Protein AF-A0A7R9ZT87-F1 (afdb_monomer)

Mean predicted aligned error: 11.09 Å

Foldseek 3Di:
DDPPPPPPPVVNVLVVVLLVQLLVQLCVQLVVLVVVPVVDDDDCPQVSNLVSQLQSQLRSQLVSLVSVQVVVCVVLVDHDDPLLSVLSSVLSSNLRSQLRSQLSVQLVVLVVVVVVVVVVVVVPDDDPDPPVVVVVSNLVSQLQSQLVSLLRSVQSSVLSCQLSVNVVSVVVVVVVSVVVVVCVVPDDDDDDDDDDDPCNVVSVVVSPDDTDDVVVSNVSRNVRSVSRSCSVVVVVD

Sequence (237 aa):
MFVSRCYVCPDLIKNTILGTVVFEVYEQSYGIMQQRWNQEDTSAQHAFETSHHCIAGAIAGTSHAFLGLAFETMENRALPTFRYTMQSAIHHSLAHTVLFGSYAGVKYLLESMIAKQHQQRSATTSLAGGDEFLMEYQIGITATAGGVSGVVQNTVSHYTGMWLQVETTEKTMYQQMLANRTAVTAASIDSPAASGSRSIMRSMINSFRPLPPAGQTLLAFPGMAVAFLAFEYARDI

Secondary structure (DSSP, 8-state):
---------HHHHHHHHHHHHHHHHHHHHHHHHHHHHTTS-GGGHHHHHHHHHHHHHHHHHHHHHHHHHHHHHHHH--PPPHHHHHHHHHHHHHHHHHHHHHHHHHHHHHHHHHHHHHHHHHTT-----HHHHHHHHHHHHHHHHHHHHHHHHHHHHHHHHHHHTHHHHHHHHHHHHHHHHHHTTS----PPPP--SS-HHHHHHH-----S-HHHHHHHHHHHHHHHHHHHHHTT-

Organism: NCBI:txid1486917

InterPro domains:
  IPR023395 Mitochondrial carrier protein domain superfamily [SSF103506] (10-158)

pLDDT: mean 76.79, std 16.07, range [37.16, 95.12]

Structure (mmCIF, N/CA/C/O backbone):
data_AF-A0A7R9ZT87-F1
#
_entry.id   AF-A0A7R9ZT87-F1
#
loop_
_atom_site.group_PDB
_atom_site.id
_atom_site.type_symbol
_atom_site.label_atom_id
_atom_site.label_alt_id
_atom_site.label_comp_id
_atom_site.label_asym_id
_atom_site.label_entity_id
_atom_site.label_seq_id
_atom_site.pdbx_PDB_ins_code
_atom_site.Cartn_x
_atom_site.Cartn_y
_atom_site.Cartn_z
_atom_site.occupancy
_atom_site.B_iso_or_equiv
_atom_site.auth_seq_id
_atom_site.auth_comp_id
_atom_site.auth_asym_id
_atom_site.auth_atom_id
_atom_site.pdbx_PDB_model_num
ATOM 1 N N . MET A 1 1 ? -29.210 -32.494 -5.773 1.00 40.94 1 MET A N 1
ATOM 2 C CA . MET A 1 1 ? -29.203 -31.082 -6.212 1.00 40.94 1 MET A CA 1
ATOM 3 C C . MET A 1 1 ? -28.702 -30.248 -5.037 1.00 40.94 1 MET A C 1
ATOM 5 O O . MET A 1 1 ? -29.482 -29.903 -4.163 1.00 40.94 1 MET A O 1
ATOM 9 N N . PHE A 1 2 ? -27.384 -30.058 -4.926 1.00 38.84 2 PHE A N 1
ATOM 10 C CA . PHE A 1 2 ? -26.787 -29.255 -3.855 1.00 38.84 2 PHE A CA 1
ATOM 11 C C . PHE A 1 2 ? -26.804 -27.794 -4.294 1.00 38.84 2 PHE A C 1
ATOM 13 O O . PHE A 1 2 ? -25.963 -27.365 -5.078 1.00 38.84 2 PHE A O 1
ATOM 20 N N . VAL A 1 3 ? -27.792 -27.036 -3.821 1.00 44.41 3 VAL A N 1
ATOM 21 C CA . VAL A 1 3 ? -27.763 -25.576 -3.916 1.00 44.41 3 VAL A CA 1
ATOM 22 C C . VAL A 1 3 ? -26.776 -25.105 -2.854 1.00 44.41 3 VAL A C 1
ATOM 24 O O . VAL A 1 3 ? -27.140 -24.892 -1.699 1.00 44.41 3 VAL A O 1
ATOM 27 N N . SER A 1 4 ? -25.499 -25.037 -3.229 1.00 48.59 4 SER A N 1
ATOM 28 C CA . SER A 1 4 ? -24.465 -24.434 -2.396 1.00 48.59 4 SER A CA 1
ATOM 29 C C . SER A 1 4 ? -24.794 -22.948 -2.293 1.00 48.59 4 SER A C 1
ATOM 31 O O . SER A 1 4 ? -24.634 -22.197 -3.254 1.00 48.59 4 SER A O 1
ATOM 33 N N . ARG A 1 5 ? -25.367 -22.527 -1.163 1.00 49.19 5 ARG A N 1
ATOM 34 C CA . ARG A 1 5 ? -25.580 -21.109 -0.878 1.00 49.19 5 ARG A CA 1
ATOM 35 C C . ARG A 1 5 ? -24.195 -20.477 -0.774 1.00 49.19 5 ARG A C 1
ATOM 37 O O . ARG A 1 5 ? -23.498 -20.700 0.211 1.00 49.19 5 ARG A O 1
ATOM 44 N N . CYS A 1 6 ? -23.789 -19.726 -1.797 1.00 50.81 6 CYS A N 1
ATOM 45 C CA . CYS A 1 6 ? -22.649 -18.822 -1.715 1.00 50.81 6 CYS A CA 1
ATOM 46 C C . CYS A 1 6 ? -22.967 -17.765 -0.657 1.00 50.81 6 CYS A C 1
ATOM 48 O O . CYS A 1 6 ? -23.548 -16.723 -0.949 1.00 50.81 6 CYS A O 1
ATOM 50 N N . TYR A 1 7 ? -22.619 -18.055 0.592 1.00 55.88 7 TYR A N 1
ATOM 51 C CA . TYR A 1 7 ? -22.491 -17.032 1.610 1.00 55.88 7 TYR A CA 1
ATOM 52 C C . TYR A 1 7 ? -21.281 -16.195 1.212 1.00 55.88 7 TYR A C 1
ATOM 54 O O . TYR A 1 7 ? -20.140 -16.576 1.469 1.00 55.88 7 TYR A O 1
ATOM 62 N N . VAL A 1 8 ? -21.523 -15.090 0.506 1.00 60.66 8 VAL A N 1
ATOM 63 C CA . VAL A 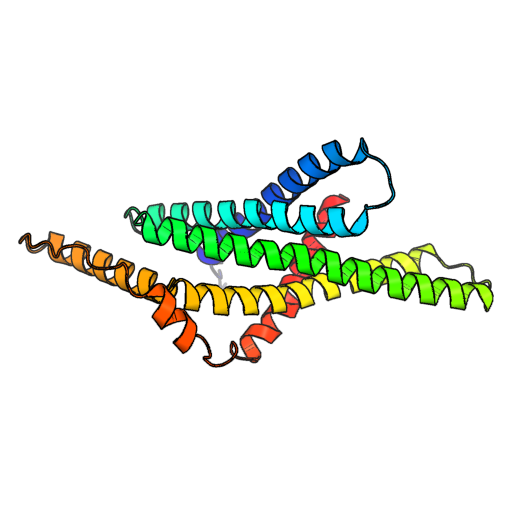1 8 ? -20.495 -14.068 0.334 1.00 60.66 8 VAL A CA 1
ATOM 64 C C . VAL A 1 8 ? -20.135 -13.606 1.739 1.00 60.66 8 VAL A C 1
ATOM 66 O O . VAL A 1 8 ? -20.998 -13.124 2.473 1.00 60.66 8 VAL A O 1
ATOM 69 N N . CYS A 1 9 ? -18.888 -13.847 2.140 1.00 78.81 9 CYS A N 1
ATOM 70 C CA . CYS A 1 9 ? -18.429 -13.512 3.477 1.00 78.81 9 CYS A CA 1
ATOM 71 C C . CYS A 1 9 ? -18.505 -11.982 3.638 1.00 78.81 9 CYS A C 1
ATOM 73 O O . CYS A 1 9 ? -17.901 -11.283 2.819 1.00 78.81 9 CYS A O 1
ATOM 75 N N . PRO A 1 10 ? -19.232 -11.438 4.632 1.00 80.69 10 PRO A N 1
ATOM 76 C CA . PRO A 1 10 ? -19.317 -9.992 4.857 1.00 80.69 10 PRO A CA 1
ATOM 77 C C . PRO A 1 10 ? -17.943 -9.310 4.925 1.00 80.69 10 PRO A C 1
ATOM 79 O O . PRO A 1 10 ? -17.775 -8.209 4.405 1.00 80.69 10 PRO A O 1
ATOM 82 N N . ASP A 1 11 ? -16.938 -10.012 5.455 1.00 81.19 11 ASP A N 1
ATOM 83 C CA . ASP A 1 11 ? -15.549 -9.550 5.511 1.00 81.19 11 ASP A CA 1
ATOM 84 C C . ASP A 1 11 ? -14.919 -9.365 4.131 1.00 81.19 11 ASP A C 1
ATOM 86 O O . ASP A 1 11 ? -14.151 -8.429 3.918 1.00 81.19 11 ASP A O 1
ATOM 90 N N . LEU A 1 12 ? -15.260 -10.227 3.167 1.00 83.69 12 LEU A N 1
ATOM 91 C CA . LEU A 1 12 ? -14.773 -10.091 1.798 1.00 83.69 12 LEU A CA 1
ATOM 92 C C . LEU A 1 12 ? -15.328 -8.812 1.170 1.00 83.69 12 LEU A C 1
ATOM 94 O O . LEU A 1 12 ? -14.560 -8.034 0.620 1.00 83.69 12 LEU A O 1
ATOM 98 N N . ILE A 1 13 ? -16.633 -8.557 1.320 1.00 85.94 13 ILE A N 1
ATOM 99 C CA . ILE A 1 13 ? -17.272 -7.333 0.811 1.00 85.94 13 ILE A CA 1
ATOM 100 C C . ILE A 1 13 ? -16.643 -6.098 1.462 1.00 85.94 13 ILE A C 1
ATOM 102 O O . ILE A 1 13 ? -16.274 -5.158 0.759 1.00 85.94 13 ILE A O 1
ATOM 106 N N . LYS A 1 14 ? -16.481 -6.110 2.791 1.00 87.25 14 LYS A N 1
ATOM 107 C CA . LYS A 1 14 ? -15.843 -5.023 3.546 1.00 87.25 14 LYS A CA 1
ATOM 108 C C . LYS A 1 14 ? -14.435 -4.739 3.018 1.00 87.25 14 LYS A C 1
ATOM 110 O O . LYS A 1 14 ? -14.125 -3.591 2.706 1.00 87.25 14 LYS A O 1
ATOM 115 N N . ASN A 1 15 ? -13.608 -5.771 2.867 1.00 86.81 15 ASN A N 1
ATOM 116 C CA . ASN A 1 15 ? -12.233 -5.632 2.387 1.00 86.81 15 ASN A CA 1
ATOM 117 C C . ASN A 1 15 ? -12.163 -5.183 0.923 1.00 86.81 15 ASN A C 1
ATOM 119 O O . ASN A 1 15 ? -11.302 -4.375 0.584 1.00 86.81 15 ASN A O 1
ATOM 123 N N . THR A 1 16 ? -13.081 -5.642 0.066 1.00 87.44 16 THR A N 1
ATOM 124 C CA . THR A 1 16 ? -13.183 -5.165 -1.318 1.00 87.44 16 THR A CA 1
ATOM 125 C C . THR A 1 16 ? -13.523 -3.678 -1.361 1.00 87.44 16 THR A C 1
ATOM 127 O O . THR A 1 16 ? -12.808 -2.927 -2.014 1.00 87.44 16 THR A O 1
ATOM 130 N N . ILE A 1 17 ? -14.544 -3.228 -0.622 1.00 90.50 17 ILE A N 1
ATOM 131 C CA . ILE A 1 17 ? -14.931 -1.808 -0.578 1.00 90.50 17 ILE A CA 1
ATOM 132 C C . ILE A 1 17 ? -13.777 -0.949 -0.048 1.00 90.50 17 ILE A C 1
ATOM 134 O O . ILE A 1 17 ? -13.447 0.072 -0.650 1.00 90.50 17 ILE A O 1
ATOM 138 N N . LEU A 1 18 ? -13.141 -1.368 1.052 1.00 90.69 18 LEU A N 1
ATOM 139 C CA . LEU A 1 18 ? -11.986 -0.666 1.617 1.00 90.69 18 LEU A CA 1
ATOM 140 C C . LEU A 1 18 ? -10.834 -0.574 0.612 1.00 90.69 18 LEU A C 1
ATOM 142 O O . LEU A 1 18 ? -10.245 0.494 0.463 1.00 90.69 18 LEU A O 1
ATOM 146 N N . GLY A 1 19 ? -10.529 -1.669 -0.088 1.00 88.44 19 GLY A N 1
ATOM 147 C CA . GLY A 1 19 ? -9.496 -1.704 -1.119 1.00 88.44 19 GLY A CA 1
ATOM 148 C C . GLY A 1 19 ? -9.790 -0.739 -2.266 1.00 88.44 19 GLY A C 1
ATOM 149 O O . GLY A 1 19 ? -8.951 0.098 -2.584 1.00 88.44 19 GLY A O 1
ATOM 150 N N . THR A 1 20 ? -10.996 -0.798 -2.836 1.00 90.69 20 THR A N 1
ATOM 151 C CA . THR A 1 20 ? -11.411 0.081 -3.940 1.00 90.69 20 THR A CA 1
ATOM 152 C C . THR A 1 20 ? -11.324 1.555 -3.557 1.00 90.69 20 THR A C 1
ATOM 154 O O . THR A 1 20 ? -10.745 2.343 -4.298 1.00 90.69 20 THR A O 1
ATOM 157 N N . VAL A 1 21 ? -11.834 1.933 -2.379 1.00 91.94 21 VAL A N 1
ATOM 158 C CA . VAL A 1 21 ? -11.788 3.331 -1.921 1.00 91.94 21 VAL A CA 1
ATOM 159 C C . VAL A 1 21 ? -10.351 3.808 -1.717 1.00 91.94 21 VAL A C 1
ATOM 161 O O . VAL A 1 21 ? -10.043 4.949 -2.046 1.00 91.94 21 VAL A O 1
ATOM 164 N N . VAL A 1 22 ? -9.455 2.959 -1.204 1.00 91.94 22 VAL A N 1
ATOM 165 C CA . VAL A 1 22 ? -8.037 3.321 -1.061 1.00 91.94 22 VAL A CA 1
ATOM 166 C C . VAL A 1 22 ? -7.403 3.641 -2.403 1.00 91.94 22 VAL A C 1
ATOM 168 O O . VAL A 1 22 ? -6.742 4.671 -2.506 1.00 91.94 22 VAL A O 1
ATOM 171 N N . PHE A 1 23 ? -7.589 2.783 -3.406 1.00 90.75 23 PHE A N 1
ATOM 172 C CA . PHE A 1 23 ? -6.994 3.001 -4.723 1.00 90.75 23 PHE A CA 1
ATOM 173 C C . PHE A 1 23 ? -7.554 4.255 -5.399 1.00 90.75 23 PHE A C 1
ATOM 175 O O . PHE A 1 23 ? -6.773 5.061 -5.895 1.00 90.75 23 PHE A O 1
ATOM 182 N N . GLU A 1 24 ? -8.864 4.487 -5.310 1.00 93.50 24 GLU A N 1
ATOM 183 C CA . GLU A 1 24 ? -9.501 5.698 -5.843 1.00 93.50 24 GLU A CA 1
ATOM 184 C C . GLU A 1 24 ? -8.965 6.972 -5.168 1.00 93.50 24 GLU A C 1
ATOM 186 O O . GLU A 1 24 ? -8.537 7.916 -5.830 1.00 93.50 24 GLU A O 1
ATOM 191 N N . VAL A 1 25 ? -8.937 7.008 -3.829 1.00 94.06 25 VAL A N 1
ATOM 192 C CA . VAL A 1 25 ? -8.429 8.170 -3.080 1.00 94.06 25 VAL A CA 1
ATOM 193 C C . VAL A 1 25 ? -6.953 8.410 -3.383 1.00 94.06 25 VAL A C 1
ATOM 195 O O . VAL A 1 25 ? -6.522 9.562 -3.492 1.00 94.06 25 VAL A O 1
ATOM 198 N N . TYR A 1 26 ? -6.176 7.337 -3.513 1.00 94.50 26 TYR A N 1
ATOM 199 C CA . TYR A 1 26 ? -4.780 7.412 -3.907 1.00 94.50 26 TYR A CA 1
ATOM 200 C C . TYR A 1 26 ? -4.630 8.046 -5.297 1.00 94.50 26 TYR A C 1
ATOM 202 O O . TYR A 1 26 ? -3.887 9.021 -5.421 1.00 94.50 26 TYR A O 1
ATOM 210 N N . GLU A 1 27 ? -5.356 7.567 -6.311 1.00 92.31 27 GLU A N 1
ATOM 211 C CA . GLU A 1 27 ? -5.273 8.105 -7.675 1.00 92.31 27 GLU A CA 1
ATOM 212 C C . GLU A 1 27 ? -5.685 9.566 -7.748 1.00 92.31 27 GLU A C 1
ATOM 214 O O . GLU A 1 27 ? -4.957 10.378 -8.319 1.00 92.31 27 GLU A O 1
ATOM 219 N N . GLN A 1 28 ? -6.802 9.931 -7.119 1.00 94.31 28 GLN A N 1
ATOM 220 C CA . GLN A 1 28 ? -7.256 11.319 -7.089 1.00 94.31 28 GLN A CA 1
ATOM 221 C C . GLN A 1 28 ? -6.219 12.229 -6.423 1.00 94.31 28 GLN A C 1
ATOM 223 O O . GLN A 1 28 ? -5.881 13.291 -6.950 1.00 94.31 28 GLN A O 1
ATOM 228 N N . SER A 1 29 ? -5.670 11.803 -5.281 1.00 93.06 29 SER A N 1
ATOM 229 C CA . SER A 1 29 ? -4.657 12.574 -4.553 1.00 93.06 29 SER A CA 1
ATOM 230 C C . SER A 1 29 ? -3.379 12.733 -5.374 1.00 93.06 29 SER A C 1
ATOM 232 O O . SER A 1 29 ? -2.837 13.835 -5.476 1.00 93.06 29 SER A O 1
ATOM 234 N N . TYR A 1 30 ? -2.912 11.643 -5.984 1.00 91.62 30 TYR A N 1
ATOM 235 C CA . TYR A 1 30 ? -1.724 11.633 -6.829 1.00 91.62 30 TYR A CA 1
ATOM 236 C C . TYR A 1 30 ? -1.908 12.514 -8.070 1.00 91.62 30 TYR A C 1
ATOM 238 O O . TYR A 1 30 ? -1.070 13.376 -8.337 1.00 91.62 30 TYR A O 1
ATOM 246 N N . GLY A 1 31 ? -3.034 12.377 -8.773 1.00 90.75 31 GLY A N 1
ATOM 247 C CA . GLY A 1 31 ? -3.355 13.154 -9.968 1.00 90.75 31 GLY A CA 1
ATOM 248 C C . GLY A 1 31 ? -3.400 14.659 -9.705 1.00 90.75 31 GLY A C 1
ATOM 249 O O . GLY A 1 31 ? -2.834 15.432 -10.478 1.00 90.75 31 GLY A O 1
ATOM 250 N N . ILE A 1 32 ? -3.984 15.093 -8.581 1.00 90.25 32 ILE A N 1
ATOM 251 C CA . ILE A 1 32 ? -4.004 16.513 -8.182 1.00 90.25 32 ILE A CA 1
ATOM 252 C C . ILE A 1 32 ? -2.582 17.054 -7.978 1.00 90.25 32 ILE A C 1
ATOM 254 O O . ILE A 1 32 ? -2.280 18.173 -8.401 1.00 90.25 32 ILE A O 1
ATOM 258 N N . MET A 1 33 ? -1.703 16.286 -7.331 1.00 89.50 33 MET A N 1
ATOM 259 C CA . MET A 1 33 ? -0.314 16.696 -7.101 1.00 89.50 33 MET A CA 1
ATOM 260 C C . MET A 1 33 ? 0.492 16.722 -8.403 1.00 89.50 33 MET A C 1
ATOM 262 O O . MET A 1 33 ? 1.218 17.681 -8.665 1.00 89.50 33 MET A O 1
ATOM 266 N N . GLN A 1 34 ? 0.302 15.722 -9.263 1.00 85.88 34 GLN A N 1
ATOM 267 C CA . GLN A 1 34 ? 0.982 15.631 -10.551 1.00 85.88 34 GLN A CA 1
ATOM 268 C C . GLN A 1 34 ? 0.583 16.767 -11.505 1.00 85.88 34 GLN A C 1
ATOM 270 O O . GLN A 1 34 ? 1.448 17.366 -12.141 1.00 85.88 34 GLN A O 1
ATOM 275 N N . GLN A 1 35 ? -0.706 17.124 -11.569 1.00 86.44 35 GLN A N 1
ATOM 276 C CA . GLN A 1 35 ? -1.193 18.241 -12.391 1.00 86.44 35 GLN A CA 1
ATOM 277 C C . GLN A 1 35 ? -0.558 19.578 -12.006 1.00 86.44 35 GLN A C 1
ATOM 279 O O . GLN A 1 35 ? -0.267 20.394 -12.878 1.00 86.44 35 GLN A O 1
ATOM 284 N N . ARG A 1 36 ? -0.338 19.801 -10.706 1.00 81.50 36 ARG A N 1
ATOM 285 C CA . ARG A 1 36 ? 0.324 21.012 -10.208 1.00 81.50 36 ARG A CA 1
ATOM 286 C C . ARG A 1 36 ? 1.813 21.017 -10.528 1.00 81.50 36 ARG A C 1
ATOM 288 O O . ARG A 1 36 ? 2.353 22.068 -10.843 1.00 81.50 36 ARG A O 1
ATOM 295 N N . TRP A 1 37 ? 2.457 19.855 -10.477 1.00 76.50 37 TRP A N 1
ATOM 296 C CA . TRP A 1 37 ? 3.898 19.747 -10.684 1.00 76.50 37 TRP A CA 1
ATOM 297 C C . TRP A 1 37 ? 4.337 19.824 -12.141 1.00 76.50 37 TRP A C 1
ATOM 299 O O . TRP A 1 37 ? 5.382 20.394 -12.421 1.00 76.50 37 TRP A O 1
ATOM 309 N N . ASN A 1 38 ? 3.536 19.334 -13.090 1.00 71.50 38 ASN A N 1
ATOM 310 C CA . ASN A 1 38 ? 3.850 19.433 -14.525 1.00 71.50 38 ASN A CA 1
ATOM 311 C C . ASN A 1 38 ? 3.957 20.889 -15.044 1.00 71.50 38 ASN A C 1
ATOM 313 O O . ASN A 1 38 ? 4.190 21.105 -16.231 1.00 71.50 38 ASN A O 1
ATOM 317 N N . GLN A 1 39 ? 3.767 21.883 -14.172 1.00 66.69 39 GLN A N 1
ATOM 318 C CA . GLN A 1 39 ? 3.968 23.305 -14.434 1.00 66.69 39 GLN A CA 1
ATOM 319 C C . GLN A 1 39 ? 5.365 23.810 -14.008 1.00 66.69 39 GLN A C 1
ATOM 321 O O . GLN A 1 39 ? 5.715 24.936 -14.356 1.00 66.69 39 GLN A O 1
ATOM 326 N N . GLU A 1 40 ? 6.169 23.007 -13.298 1.00 64.94 40 GLU A N 1
ATOM 327 C CA . GLU A 1 40 ? 7.492 23.367 -12.758 1.00 64.94 40 GLU A CA 1
ATOM 328 C C . GLU A 1 40 ? 8.631 22.502 -13.366 1.00 64.94 40 GLU A C 1
ATOM 330 O O . GLU A 1 40 ? 8.422 21.381 -13.824 1.00 64.94 40 GLU A O 1
ATOM 335 N N . ASP A 1 41 ? 9.841 23.069 -13.447 1.00 59.16 41 ASP A N 1
ATOM 336 C CA . ASP A 1 41 ? 10.949 22.662 -14.336 1.00 59.16 41 ASP A CA 1
ATOM 337 C C . ASP A 1 41 ? 11.631 21.300 -14.004 1.00 59.16 41 ASP A C 1
ATOM 339 O O . ASP A 1 41 ? 11.665 20.831 -12.866 1.00 59.16 41 ASP A O 1
ATOM 343 N N . THR A 1 42 ? 12.243 20.660 -15.010 1.00 61.78 42 THR A N 1
ATOM 344 C CA . THR A 1 42 ? 12.367 19.181 -15.167 1.00 61.78 42 THR A CA 1
ATOM 345 C C . THR A 1 42 ? 13.522 18.449 -14.453 1.00 61.78 42 THR A C 1
ATOM 347 O O . THR A 1 42 ? 13.682 17.240 -14.616 1.00 61.78 42 THR A O 1
ATOM 350 N N . SER A 1 43 ? 14.347 19.102 -13.631 1.00 61.06 43 SER A N 1
ATOM 351 C CA . SER A 1 43 ? 15.590 18.462 -13.131 1.00 61.06 43 SER A CA 1
ATOM 352 C C . SER A 1 43 ? 15.468 17.649 -11.826 1.00 61.06 43 SER A C 1
ATOM 354 O O . SER A 1 43 ? 16.365 16.863 -11.521 1.00 61.06 43 SER A O 1
ATOM 356 N N . ALA A 1 44 ? 14.365 17.767 -11.073 1.00 61.84 44 ALA A N 1
ATOM 357 C CA . ALA A 1 44 ? 14.156 17.077 -9.783 1.00 61.84 44 ALA A CA 1
ATOM 358 C C . ALA A 1 44 ? 13.057 15.988 -9.809 1.00 61.84 44 ALA A C 1
ATOM 360 O O . ALA A 1 44 ? 12.530 15.594 -8.768 1.00 61.84 44 ALA A O 1
ATOM 361 N N . GLN A 1 45 ? 12.712 15.494 -10.999 1.00 68.19 45 GLN A N 1
ATOM 362 C CA . GLN A 1 45 ? 11.460 14.779 -11.264 1.00 68.19 45 GLN A CA 1
ATOM 363 C C . GLN A 1 45 ? 11.254 13.503 -10.420 1.00 68.19 45 GLN A C 1
ATOM 365 O O . GLN A 1 45 ? 10.168 13.301 -9.891 1.00 68.19 45 GLN A O 1
ATOM 370 N N . HIS A 1 46 ? 12.289 12.686 -10.191 1.00 66.12 46 HIS A N 1
ATOM 371 C CA . HIS A 1 46 ? 12.116 11.363 -9.560 1.00 66.12 46 HIS A CA 1
ATOM 372 C C . HIS A 1 46 ? 11.980 11.364 -8.032 1.00 66.12 46 HIS A C 1
ATOM 374 O O . HIS A 1 46 ? 11.153 10.638 -7.472 1.00 66.12 46 HIS A O 1
ATOM 380 N N . ALA A 1 47 ? 12.787 12.167 -7.330 1.00 65.19 47 ALA A N 1
ATOM 381 C CA . ALA A 1 47 ? 12.662 12.294 -5.875 1.00 65.19 47 ALA A CA 1
ATOM 382 C C . ALA A 1 47 ? 11.300 12.902 -5.501 1.00 65.19 47 ALA A C 1
ATOM 384 O O . ALA A 1 47 ? 10.724 12.570 -4.464 1.00 65.19 47 ALA A O 1
ATOM 385 N N . PHE A 1 48 ? 10.781 13.754 -6.384 1.00 70.75 48 PHE A N 1
ATOM 386 C CA . PHE A 1 48 ? 9.488 14.398 -6.244 1.00 70.75 48 PHE A CA 1
ATOM 387 C C . PHE A 1 48 ? 8.314 13.481 -6.622 1.00 70.75 48 PHE A C 1
ATOM 389 O O . PHE A 1 48 ? 7.297 13.445 -5.940 1.00 70.75 48 PHE A O 1
ATOM 396 N N . GLU A 1 49 ? 8.471 12.645 -7.645 1.00 81.81 49 GLU A N 1
ATOM 397 C CA . GLU A 1 49 ? 7.482 11.623 -7.997 1.00 81.81 49 GLU A CA 1
ATOM 398 C C . GLU A 1 49 ? 7.287 10.613 -6.856 1.00 81.81 49 GLU A C 1
ATOM 400 O O . GLU A 1 49 ? 6.165 10.351 -6.421 1.00 81.81 49 GLU A O 1
ATOM 405 N N . THR A 1 50 ? 8.385 10.136 -6.262 1.00 84.44 50 THR A N 1
ATOM 406 C CA . THR A 1 50 ? 8.320 9.232 -5.101 1.00 84.44 50 THR A CA 1
ATOM 407 C C . THR A 1 50 ? 7.645 9.900 -3.897 1.00 84.44 50 THR A C 1
ATOM 409 O O . THR A 1 50 ? 6.877 9.256 -3.178 1.00 84.44 50 THR A O 1
ATOM 412 N N . SER A 1 51 ? 7.891 11.194 -3.662 1.00 86.56 51 SER A N 1
ATOM 413 C CA . SER A 1 51 ? 7.265 11.910 -2.546 1.00 86.56 51 SER A CA 1
ATOM 414 C C . SER A 1 51 ? 5.756 12.091 -2.750 1.00 86.56 51 SER A C 1
ATOM 416 O O . SER A 1 51 ? 5.002 11.948 -1.785 1.00 86.56 51 SER A O 1
ATOM 418 N N . HIS A 1 52 ? 5.284 12.285 -3.985 1.00 90.62 52 HIS A N 1
ATOM 419 C CA . HIS A 1 52 ? 3.853 12.270 -4.300 1.00 90.62 52 HIS A CA 1
ATOM 420 C C . HIS A 1 52 ? 3.202 10.925 -4.000 1.00 90.62 52 HIS A C 1
ATOM 422 O O . HIS A 1 52 ? 2.129 10.897 -3.400 1.00 90.62 52 HIS A O 1
ATOM 428 N N . HIS A 1 53 ? 3.849 9.813 -4.353 1.00 92.12 53 HIS A N 1
ATOM 429 C CA . HIS A 1 53 ? 3.344 8.481 -4.020 1.00 92.12 53 HIS A CA 1
ATOM 430 C C . HIS A 1 53 ? 3.224 8.277 -2.505 1.00 92.12 53 HIS A C 1
ATOM 432 O O . HIS A 1 53 ? 2.214 7.755 -2.030 1.00 92.12 53 HIS A O 1
ATOM 438 N N . CYS A 1 54 ? 4.201 8.759 -1.733 1.00 92.00 54 CYS A N 1
ATOM 439 C CA . CYS A 1 54 ? 4.143 8.753 -0.272 1.00 92.00 54 CYS A CA 1
ATOM 440 C C . CYS A 1 54 ? 2.960 9.577 0.263 1.00 92.00 54 CYS A C 1
ATOM 442 O O . CYS A 1 54 ? 2.201 9.087 1.098 1.00 92.00 54 CYS A O 1
ATOM 444 N N . ILE A 1 55 ? 2.778 10.812 -0.214 1.00 93.44 55 ILE A N 1
ATOM 445 C CA . ILE A 1 55 ? 1.707 11.708 0.257 1.00 93.44 55 ILE A CA 1
ATOM 446 C C . ILE A 1 55 ? 0.327 11.165 -0.133 1.00 93.44 55 ILE A C 1
ATOM 448 O O . ILE A 1 55 ? -0.570 11.110 0.708 1.00 93.44 55 ILE A O 1
ATOM 452 N N . ALA A 1 56 ? 0.156 10.714 -1.377 1.00 94.00 56 ALA A N 1
ATOM 453 C CA . ALA A 1 56 ? -1.087 10.101 -1.837 1.00 94.00 56 ALA A CA 1
ATOM 454 C C . ALA A 1 56 ? -1.401 8.842 -1.018 1.00 94.00 56 ALA A C 1
ATOM 456 O O . ALA A 1 56 ? -2.531 8.664 -0.561 1.00 94.00 56 ALA A O 1
ATOM 457 N N . GLY A 1 57 ? -0.383 8.022 -0.740 1.00 93.25 57 GLY A N 1
ATOM 458 C CA . GLY A 1 57 ? -0.497 6.868 0.145 1.00 93.25 57 GLY A CA 1
ATOM 459 C C . GLY A 1 57 ? -0.919 7.239 1.567 1.00 93.25 57 GLY A C 1
ATOM 460 O O . GLY A 1 57 ? -1.798 6.592 2.131 1.00 93.25 57 GLY A O 1
ATOM 461 N N . ALA A 1 58 ? -0.371 8.311 2.144 1.00 94.25 58 ALA A N 1
ATOM 462 C CA . ALA A 1 58 ? -0.764 8.797 3.467 1.00 94.25 58 ALA A CA 1
ATOM 463 C C . ALA A 1 58 ? -2.249 9.193 3.534 1.00 94.25 58 ALA A C 1
ATOM 465 O O . ALA A 1 58 ? -2.929 8.872 4.517 1.00 94.25 58 ALA A O 1
ATOM 466 N N . ILE A 1 59 ? -2.754 9.879 2.502 1.00 95.12 59 ILE A N 1
ATOM 467 C CA . ILE A 1 59 ? -4.155 10.320 2.400 1.00 95.12 59 ILE A CA 1
ATOM 468 C C . ILE A 1 59 ? -5.081 9.111 2.218 1.00 95.12 59 ILE A C 1
ATOM 470 O O . ILE A 1 59 ? -6.084 8.979 2.929 1.00 95.12 59 ILE A O 1
ATOM 474 N N . ALA A 1 60 ? -4.712 8.188 1.329 1.00 93.75 60 ALA A N 1
ATOM 475 C CA . ALA A 1 60 ? -5.453 6.955 1.094 1.00 93.75 60 ALA A CA 1
ATOM 476 C C . ALA A 1 60 ? -5.507 6.075 2.351 1.00 93.75 60 ALA A C 1
ATOM 478 O O . ALA A 1 60 ? -6.580 5.618 2.743 1.00 93.75 60 ALA A O 1
ATOM 479 N N . GLY A 1 61 ? -4.386 5.918 3.060 1.00 91.81 61 GLY A N 1
ATOM 480 C CA . GLY A 1 61 ? -4.332 5.177 4.320 1.00 91.81 61 GLY A CA 1
ATOM 481 C C . GLY A 1 61 ? -5.150 5.819 5.438 1.00 91.81 61 GLY A C 1
ATOM 482 O O . GLY A 1 61 ? -5.821 5.121 6.194 1.00 91.81 61 GLY A O 1
ATOM 483 N N . THR A 1 62 ? -5.174 7.149 5.512 1.00 93.81 62 THR A N 1
ATOM 484 C CA . THR A 1 62 ? -6.047 7.863 6.458 1.00 93.81 62 THR A CA 1
ATOM 485 C C . THR A 1 62 ? -7.523 7.597 6.150 1.00 93.81 62 THR A C 1
ATOM 487 O O . THR A 1 62 ? -8.308 7.309 7.054 1.00 93.81 62 THR A O 1
ATOM 490 N N . SER A 1 63 ? -7.896 7.620 4.870 1.00 93.19 63 SER A N 1
ATOM 491 C CA . SER A 1 63 ? -9.258 7.313 4.419 1.00 93.19 63 SER A CA 1
ATOM 492 C C . SER A 1 63 ? -9.640 5.858 4.705 1.00 93.19 63 SER A C 1
ATOM 494 O O . SER A 1 63 ? -10.744 5.604 5.188 1.00 93.19 63 SER A O 1
ATOM 496 N N . HIS A 1 64 ? -8.707 4.916 4.513 1.00 91.81 64 HIS A N 1
ATOM 497 C CA . HIS A 1 64 ? -8.869 3.512 4.902 1.00 91.81 64 HIS A CA 1
ATOM 498 C C . HIS A 1 64 ? -9.214 3.382 6.387 1.00 91.81 64 HIS A C 1
ATOM 500 O O . HIS A 1 64 ? -10.170 2.692 6.734 1.00 91.81 64 HIS A O 1
ATOM 506 N N . ALA A 1 65 ? -8.464 4.061 7.264 1.00 90.69 65 ALA A N 1
ATOM 507 C CA . ALA A 1 65 ? -8.703 4.017 8.704 1.00 90.69 65 ALA A CA 1
ATOM 508 C C . ALA A 1 65 ? -10.099 4.536 9.060 1.00 90.69 65 ALA A C 1
ATOM 510 O O . ALA A 1 65 ? -10.843 3.867 9.772 1.00 90.69 65 ALA A O 1
ATOM 511 N N . PHE A 1 66 ? -10.487 5.704 8.540 1.00 92.50 66 PHE A N 1
ATOM 512 C CA . PHE A 1 66 ? -11.804 6.274 8.830 1.00 92.50 66 PHE A CA 1
ATOM 513 C C . PHE A 1 66 ? -12.950 5.400 8.325 1.00 92.50 66 PHE A C 1
ATOM 515 O O . PHE A 1 66 ? -13.936 5.219 9.039 1.00 92.50 66 PHE A O 1
ATOM 522 N N . LEU A 1 67 ? -12.819 4.825 7.130 1.00 92.00 67 LEU A N 1
ATOM 523 C CA . LEU A 1 67 ? -13.839 3.940 6.579 1.00 92.00 67 LEU A CA 1
ATOM 524 C C . LEU A 1 67 ? -13.918 2.616 7.356 1.00 92.00 67 LEU A C 1
ATOM 526 O O . LEU A 1 67 ? -15.015 2.140 7.646 1.00 92.00 67 LEU A O 1
ATOM 530 N N . GLY A 1 68 ? -12.776 2.060 7.770 1.00 90.00 68 GLY A N 1
ATOM 531 C CA . GLY A 1 68 ? -12.717 0.885 8.643 1.00 90.00 68 GLY A CA 1
ATOM 532 C C . GLY A 1 68 ? -13.429 1.125 9.976 1.00 90.00 68 GLY A C 1
ATOM 533 O O . GLY A 1 68 ? -14.290 0.337 10.369 1.00 90.00 68 GLY A O 1
ATOM 534 N N . LEU A 1 69 ? -13.158 2.270 10.610 1.00 88.94 69 LEU A N 1
ATOM 535 C CA . LEU A 1 69 ? -13.823 2.698 11.844 1.00 88.94 69 LEU A CA 1
ATOM 536 C C . LEU A 1 69 ? -15.324 2.931 11.652 1.00 88.94 69 LEU A C 1
ATOM 538 O O . LEU A 1 69 ? -16.109 2.626 12.551 1.00 88.94 69 LEU A O 1
ATOM 542 N N . ALA A 1 70 ? -15.748 3.455 10.499 1.00 88.62 70 ALA A N 1
ATOM 543 C CA . ALA A 1 70 ? -17.163 3.620 10.182 1.00 88.62 70 ALA A CA 1
ATOM 544 C C . ALA A 1 70 ? -17.875 2.261 10.119 1.00 88.62 70 ALA A C 1
ATOM 546 O O . ALA A 1 70 ? -18.920 2.094 10.751 1.00 88.62 70 ALA A O 1
ATOM 547 N N . PHE A 1 71 ? -17.279 1.266 9.451 1.00 89.19 71 PHE A N 1
ATOM 548 C CA . PHE A 1 71 ? -17.808 -0.100 9.436 1.00 89.19 71 PHE A CA 1
ATOM 549 C C . PHE A 1 71 ? -17.872 -0.713 10.839 1.00 89.19 71 PHE A C 1
ATOM 551 O O . PHE A 1 71 ? -18.912 -1.245 11.220 1.00 89.19 71 PHE A O 1
ATOM 558 N N . GLU A 1 72 ? -16.808 -0.587 11.636 1.00 84.94 72 GLU A N 1
ATOM 559 C CA . GLU A 1 72 ? -16.788 -1.073 13.025 1.00 84.94 72 GLU A CA 1
ATOM 560 C C . GLU A 1 72 ? -17.861 -0.404 13.889 1.00 84.94 72 GLU A C 1
ATOM 562 O O . GLU A 1 72 ? -18.510 -1.063 14.701 1.00 84.94 72 GLU A O 1
ATOM 567 N N . THR A 1 73 ? -18.082 0.897 13.697 1.00 85.06 73 THR A N 1
ATOM 568 C CA . THR A 1 73 ? -19.117 1.658 14.406 1.00 85.06 73 THR A CA 1
ATOM 569 C C . THR A 1 73 ? -20.511 1.161 14.032 1.00 85.06 73 THR A C 1
ATOM 571 O O . THR A 1 73 ? -21.358 0.985 14.910 1.00 85.06 73 THR A O 1
ATOM 574 N N . MET A 1 74 ? -20.759 0.906 12.742 1.00 84.56 74 MET A N 1
ATOM 575 C CA . MET A 1 74 ? -22.034 0.371 12.253 1.00 84.56 74 MET A CA 1
ATOM 576 C C . MET A 1 74 ? -22.310 -1.034 12.798 1.00 84.56 74 MET A C 1
ATOM 578 O O . MET A 1 74 ? -23.435 -1.324 13.209 1.00 84.56 74 MET A O 1
ATOM 582 N N . GLU A 1 75 ? -21.287 -1.886 12.835 1.00 83.81 75 GLU A N 1
ATOM 583 C CA . GLU A 1 75 ? -21.384 -3.268 13.305 1.00 83.81 75 GLU A CA 1
ATOM 584 C C . GLU A 1 75 ? -21.573 -3.349 14.827 1.00 83.81 75 GLU A C 1
ATOM 586 O O . GLU A 1 75 ? -22.480 -4.021 15.327 1.00 83.81 75 GLU A O 1
ATOM 591 N N . ASN A 1 76 ? -20.760 -2.613 15.586 1.00 80.81 76 ASN A N 1
ATOM 592 C CA . ASN A 1 76 ? -20.743 -2.704 17.044 1.00 80.81 76 ASN A CA 1
ATOM 593 C C . ASN A 1 76 ? -21.740 -1.765 17.736 1.00 80.81 76 ASN A C 1
ATOM 595 O O . ASN A 1 76 ? -22.053 -1.981 18.913 1.00 80.81 76 ASN A O 1
ATOM 599 N N . ARG A 1 77 ? -22.276 -0.769 17.011 1.00 76.88 77 ARG A N 1
ATOM 600 C CA . ARG A 1 77 ? -23.115 0.332 17.526 1.00 76.88 77 ARG A CA 1
ATOM 601 C C . ARG A 1 77 ? -22.441 1.119 18.650 1.00 76.88 77 ARG A C 1
ATOM 603 O O . ARG A 1 77 ? -23.098 1.563 19.590 1.00 76.88 77 ARG A O 1
ATOM 610 N N . ALA A 1 78 ? -21.126 1.268 18.563 1.00 78.31 78 ALA A N 1
ATOM 611 C CA . ALA A 1 78 ? -20.315 1.962 19.549 1.00 78.31 78 ALA A CA 1
ATOM 612 C C . ALA A 1 78 ? -19.344 2.900 18.839 1.00 78.31 78 ALA A C 1
ATOM 614 O O . ALA A 1 78 ? -18.759 2.533 17.823 1.00 78.31 78 ALA A O 1
ATOM 615 N N . LEU A 1 79 ? -19.186 4.110 19.377 1.00 80.50 79 LEU A N 1
ATOM 616 C CA . LEU A 1 79 ? -18.249 5.083 18.830 1.00 80.50 79 LEU A CA 1
ATOM 617 C C . LEU A 1 79 ? -16.823 4.764 19.299 1.00 80.50 79 LEU A C 1
ATOM 619 O O . LEU A 1 79 ? -16.618 4.546 20.499 1.00 80.50 79 LEU A O 1
ATOM 623 N N . PRO A 1 80 ? -15.831 4.778 18.394 1.00 81.94 80 PRO A N 1
ATOM 624 C CA . PRO A 1 80 ? -14.438 4.620 18.774 1.00 81.94 80 PRO A CA 1
ATOM 625 C C . PRO A 1 80 ? -13.974 5.808 19.620 1.00 81.94 80 PRO A C 1
ATOM 627 O O . PRO A 1 80 ? -14.412 6.948 19.448 1.00 81.94 80 PRO A O 1
ATOM 630 N N . THR A 1 81 ? -13.039 5.554 20.534 1.00 84.88 81 THR A N 1
ATOM 631 C CA . THR A 1 81 ? -12.397 6.644 21.279 1.00 84.88 81 THR A CA 1
ATOM 632 C C . THR A 1 81 ? -11.518 7.478 20.348 1.00 84.88 81 THR A C 1
ATOM 634 O O . THR A 1 81 ? -10.873 6.939 19.451 1.00 84.88 81 THR A O 1
ATOM 637 N N . PHE A 1 82 ? -11.402 8.785 20.610 1.00 84.44 82 PHE A N 1
ATOM 638 C CA . PHE A 1 82 ? -10.524 9.668 19.830 1.00 84.44 82 PHE A CA 1
ATOM 639 C C . PHE A 1 82 ? -9.081 9.143 19.744 1.00 84.44 82 PHE A C 1
ATOM 641 O O . PHE A 1 82 ? -8.451 9.204 18.690 1.00 84.44 82 PHE A O 1
ATOM 648 N N . ARG A 1 83 ? -8.565 8.572 20.842 1.00 80.88 83 ARG A N 1
ATOM 649 C CA . ARG A 1 83 ? -7.221 7.985 20.880 1.00 80.88 83 ARG A CA 1
ATOM 650 C C . ARG A 1 83 ? -7.083 6.806 19.913 1.00 80.88 83 ARG A C 1
ATOM 652 O O . ARG A 1 83 ? -6.099 6.768 19.181 1.00 80.88 83 ARG A O 1
ATOM 659 N N . TYR A 1 84 ? -8.046 5.883 19.901 1.00 82.88 84 TYR A N 1
ATOM 660 C CA . TYR A 1 84 ? -8.044 4.749 18.972 1.00 82.88 84 TYR A CA 1
ATOM 661 C C . TYR A 1 84 ? -8.151 5.224 17.520 1.00 82.88 84 TYR A C 1
ATOM 663 O O . TYR A 1 84 ? -7.363 4.795 16.682 1.00 82.88 84 TYR A O 1
ATOM 671 N N . THR A 1 85 ? -9.027 6.194 17.244 1.00 86.62 85 THR A N 1
ATOM 672 C CA . THR A 1 85 ? -9.162 6.806 15.916 1.00 86.62 85 THR A CA 1
ATOM 673 C C . THR A 1 85 ? -7.841 7.385 15.415 1.00 86.62 85 THR A C 1
ATOM 675 O O . THR A 1 85 ? -7.411 7.067 14.310 1.00 86.62 85 THR A O 1
ATOM 678 N N . MET A 1 86 ? -7.152 8.186 16.235 1.00 87.94 86 MET A N 1
ATOM 679 C CA . MET A 1 86 ? -5.859 8.770 15.861 1.00 87.94 86 MET A CA 1
ATOM 680 C C . MET A 1 86 ? -4.773 7.707 15.665 1.00 87.94 86 MET A C 1
ATOM 682 O O . MET A 1 86 ? -3.988 7.801 14.726 1.00 87.94 86 MET A O 1
ATOM 686 N N . GLN A 1 87 ? -4.719 6.689 16.529 1.00 87.94 87 GLN A N 1
ATOM 687 C CA . GLN A 1 87 ? -3.753 5.595 16.398 1.00 87.94 87 GLN A CA 1
ATOM 688 C C . GLN A 1 87 ? -3.987 4.784 15.118 1.00 87.94 87 GLN A C 1
ATOM 690 O O . GLN A 1 87 ? -3.028 4.498 14.404 1.00 87.94 87 GLN A O 1
ATOM 695 N N . SER A 1 88 ? -5.245 4.471 14.802 1.00 87.31 88 SER A N 1
ATOM 696 C CA . SER A 1 88 ? -5.629 3.786 13.565 1.00 87.31 88 SER A CA 1
ATOM 697 C C . SER A 1 88 ? -5.269 4.623 12.333 1.00 87.31 88 SER A C 1
ATOM 699 O O . SER A 1 88 ? -4.594 4.131 11.428 1.00 87.31 88 SER A O 1
ATOM 701 N N . ALA A 1 89 ? -5.595 5.921 12.339 1.00 90.75 89 ALA A N 1
ATOM 702 C CA . ALA A 1 89 ? -5.245 6.835 11.254 1.00 90.75 89 ALA A CA 1
ATOM 703 C C . ALA A 1 89 ? -3.730 6.892 11.008 1.00 90.75 89 ALA A C 1
ATOM 705 O O . ALA A 1 89 ? -3.295 6.734 9.870 1.00 90.75 89 ALA A O 1
ATOM 706 N N . ILE A 1 90 ? -2.913 7.046 12.057 1.00 90.62 90 ILE A N 1
ATOM 707 C CA . ILE A 1 90 ? -1.445 7.071 11.926 1.00 90.62 90 ILE A CA 1
ATOM 708 C C . ILE A 1 90 ? -0.923 5.725 11.413 1.00 90.62 90 ILE A C 1
ATOM 710 O O . ILE A 1 90 ? -0.080 5.698 10.518 1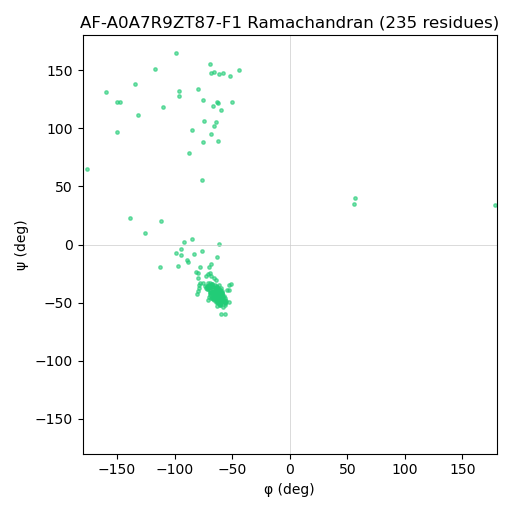.00 90.62 90 ILE A O 1
ATOM 714 N N . HIS A 1 91 ? -1.418 4.610 11.956 1.00 90.88 91 HIS A N 1
ATOM 715 C CA . HIS A 1 91 ? -1.003 3.269 11.550 1.00 90.88 91 HIS A CA 1
ATOM 716 C C . HIS A 1 91 ? -1.246 3.025 10.057 1.00 90.88 91 HIS A C 1
ATOM 718 O O . HIS A 1 91 ? -0.312 2.686 9.327 1.00 90.88 91 HIS A O 1
ATOM 724 N N . HIS A 1 92 ? -2.479 3.236 9.590 1.00 89.88 92 HIS A N 1
ATOM 725 C CA . HIS A 1 92 ? -2.823 3.009 8.189 1.00 89.88 92 HIS A CA 1
ATOM 726 C C . HIS A 1 92 ? -2.181 4.045 7.268 1.00 89.88 92 HIS A C 1
ATOM 728 O O . HIS A 1 92 ? -1.713 3.677 6.194 1.00 89.88 92 HIS A O 1
ATOM 734 N N . SER A 1 93 ? -2.092 5.312 7.683 1.00 92.88 93 SER A N 1
ATOM 735 C CA . SER A 1 93 ? -1.389 6.342 6.916 1.00 92.88 93 SER A CA 1
ATOM 736 C C . SER A 1 93 ? 0.070 5.946 6.673 1.00 92.88 93 SER A C 1
ATOM 738 O O . SER A 1 93 ? 0.510 5.936 5.526 1.00 92.88 93 SER A O 1
ATOM 740 N N . LEU A 1 94 ? 0.802 5.513 7.707 1.00 92.44 94 LEU A N 1
ATOM 741 C CA . LEU A 1 94 ? 2.189 5.055 7.567 1.00 92.44 94 LEU A CA 1
ATOM 742 C C . LEU A 1 94 ? 2.306 3.784 6.719 1.00 92.44 94 LEU A C 1
ATOM 744 O O . LEU A 1 94 ? 3.181 3.709 5.858 1.00 92.44 94 LEU A O 1
ATOM 748 N N . ALA A 1 95 ? 1.432 2.797 6.939 1.00 92.38 95 ALA A N 1
ATOM 749 C CA . ALA A 1 95 ? 1.438 1.555 6.169 1.00 92.38 95 ALA A CA 1
ATOM 750 C C . ALA A 1 95 ? 1.262 1.827 4.666 1.00 92.38 95 ALA A C 1
ATOM 752 O O . ALA A 1 95 ? 2.050 1.335 3.860 1.00 92.38 95 ALA A O 1
ATOM 753 N N . HIS A 1 96 ? 0.285 2.657 4.293 1.00 91.81 96 HIS A N 1
ATOM 754 C CA . HIS A 1 96 ? 0.022 3.005 2.894 1.00 91.81 96 HIS A CA 1
ATOM 755 C C . HIS A 1 96 ? 1.065 3.963 2.309 1.00 91.81 96 HIS A C 1
ATOM 757 O O . HIS A 1 96 ? 1.465 3.784 1.164 1.00 91.81 96 HIS A O 1
ATOM 763 N N . THR A 1 97 ? 1.592 4.913 3.089 1.00 94.50 97 THR A N 1
ATOM 764 C CA . THR A 1 97 ? 2.733 5.756 2.671 1.00 94.50 97 THR A CA 1
ATOM 765 C C . THR A 1 97 ? 3.896 4.891 2.200 1.00 94.50 97 THR A C 1
ATOM 767 O O . THR A 1 97 ? 4.440 5.098 1.117 1.00 94.50 97 THR A O 1
ATOM 770 N N . VAL A 1 98 ? 4.266 3.891 3.006 1.00 93.62 98 VAL A N 1
ATOM 771 C CA . VAL A 1 98 ? 5.378 3.001 2.678 1.00 93.62 98 VAL A CA 1
ATOM 772 C C . VAL A 1 98 ? 5.012 2.047 1.546 1.00 93.62 98 VAL A C 1
ATOM 774 O O . VAL A 1 98 ? 5.867 1.778 0.705 1.00 93.62 98 VAL A O 1
ATOM 777 N N . LEU A 1 99 ? 3.767 1.571 1.473 1.00 93.81 99 LEU A N 1
ATOM 778 C CA . LEU A 1 99 ? 3.304 0.728 0.371 1.00 93.81 99 LEU A CA 1
ATOM 779 C C . LEU A 1 99 ? 3.510 1.417 -0.981 1.00 93.81 99 LEU A C 1
ATOM 781 O O . LEU A 1 99 ? 4.268 0.925 -1.813 1.00 93.81 99 LEU A O 1
ATOM 785 N N . PHE A 1 100 ? 2.889 2.579 -1.176 1.00 93.81 100 PHE A N 1
ATOM 786 C CA . PHE A 1 100 ? 2.926 3.282 -2.456 1.00 93.81 100 PHE A CA 1
ATOM 787 C C . PHE A 1 100 ? 4.299 3.900 -2.741 1.00 93.81 100 PHE A C 1
ATOM 789 O O . PHE A 1 100 ? 4.780 3.827 -3.870 1.00 93.81 100 PHE A O 1
ATOM 796 N N . GLY A 1 101 ? 4.975 4.439 -1.722 1.00 91.75 101 GLY A N 1
ATOM 797 C CA . GLY A 1 101 ? 6.326 4.983 -1.871 1.00 91.75 101 GLY A CA 1
ATOM 798 C C . GLY A 1 101 ? 7.360 3.920 -2.251 1.00 91.75 101 GLY A C 1
ATOM 799 O O . GLY A 1 101 ? 8.162 4.128 -3.161 1.00 91.75 101 GLY A O 1
ATOM 800 N N . SER A 1 102 ? 7.329 2.752 -1.596 1.00 93.44 102 SER A N 1
ATOM 801 C CA . SER A 1 102 ? 8.219 1.641 -1.963 1.00 93.44 102 SER A CA 1
ATOM 802 C C . SER A 1 102 ? 7.884 1.073 -3.339 1.00 93.44 102 SER A C 1
ATOM 804 O O . SER A 1 102 ? 8.805 0.704 -4.060 1.00 93.44 102 SER A O 1
ATOM 806 N N . TYR A 1 103 ? 6.605 1.051 -3.726 1.00 94.19 103 TYR A N 1
ATOM 807 C CA . TYR A 1 103 ? 6.182 0.565 -5.041 1.00 94.19 103 TYR A CA 1
ATOM 808 C C . TYR A 1 103 ? 6.788 1.432 -6.137 1.00 94.19 103 TYR A C 1
ATOM 810 O O . TYR A 1 103 ? 7.478 0.909 -7.010 1.00 94.19 103 TYR A O 1
ATOM 818 N N . ALA A 1 104 ? 6.644 2.754 -6.026 1.00 91.69 104 ALA A N 1
ATOM 819 C CA . ALA A 1 104 ? 7.234 3.695 -6.969 1.00 91.69 104 ALA A CA 1
ATOM 820 C C . ALA A 1 104 ? 8.763 3.557 -7.048 1.00 91.69 104 ALA A C 1
ATOM 822 O O . ALA A 1 104 ? 9.326 3.456 -8.138 1.00 91.69 104 ALA A O 1
ATOM 823 N N . GLY A 1 105 ? 9.437 3.474 -5.895 1.00 90.44 105 GLY A N 1
ATOM 824 C CA . GLY A 1 105 ? 10.892 3.330 -5.843 1.00 90.44 105 GLY A CA 1
ATOM 825 C C . GLY A 1 105 ? 11.404 2.024 -6.463 1.00 90.44 105 GLY A C 1
ATOM 826 O O . GLY A 1 105 ? 12.375 2.039 -7.221 1.00 90.44 105 GLY A O 1
ATOM 827 N N . VAL A 1 106 ? 10.754 0.891 -6.170 1.00 93.62 106 VAL A N 1
ATOM 828 C CA . VAL A 1 106 ? 11.134 -0.422 -6.720 1.00 93.62 106 VAL A CA 1
ATOM 829 C C . VAL A 1 106 ? 10.833 -0.487 -8.212 1.00 93.62 106 VAL A C 1
ATOM 831 O O . VAL A 1 106 ? 11.683 -0.943 -8.975 1.00 93.62 106 VAL A O 1
ATOM 834 N N . LYS A 1 107 ? 9.665 0.000 -8.636 1.00 91.88 107 LYS A N 1
ATOM 835 C CA . LYS A 1 107 ? 9.274 0.057 -10.045 1.00 91.88 107 LYS A CA 1
ATOM 836 C C . LYS A 1 107 ? 10.301 0.836 -10.865 1.00 91.88 107 LYS A C 1
ATOM 838 O O . LYS A 1 107 ? 10.867 0.284 -11.804 1.00 91.88 107 LYS A O 1
ATOM 843 N N . TYR A 1 108 ? 10.631 2.052 -10.433 1.00 89.56 108 TYR A N 1
ATOM 844 C CA . TYR A 1 108 ? 11.639 2.889 -11.081 1.00 89.56 108 TYR A CA 1
ATOM 845 C C . TYR A 1 108 ? 13.009 2.202 -11.161 1.00 89.56 108 TYR A C 1
ATOM 847 O O . TYR A 1 108 ? 13.671 2.218 -12.201 1.00 89.56 108 TYR A O 1
ATOM 855 N N . LEU A 1 109 ? 13.450 1.564 -10.070 1.00 90.94 109 LEU A N 1
ATOM 856 C CA . LEU A 1 109 ? 14.717 0.837 -10.059 1.00 90.94 109 LEU A CA 1
ATOM 857 C C . LEU A 1 109 ? 14.725 -0.269 -11.124 1.00 90.94 109 LEU A C 1
ATOM 859 O O . LEU A 1 109 ? 15.675 -0.346 -11.906 1.00 90.94 109 LEU A O 1
ATOM 863 N N . LEU A 1 110 ? 13.671 -1.085 -11.183 1.00 90.12 110 LEU A N 1
ATOM 864 C CA . LEU A 1 110 ? 13.541 -2.176 -12.150 1.00 90.12 110 LEU A CA 1
ATOM 865 C C . LEU A 1 110 ? 13.489 -1.660 -13.595 1.00 90.12 110 LEU A C 1
ATOM 867 O O . LEU A 1 110 ? 14.227 -2.163 -14.443 1.00 90.12 110 LEU A O 1
ATOM 871 N N . GLU A 1 111 ? 12.701 -0.618 -13.865 1.00 88.31 111 GLU A N 1
ATOM 872 C CA . GLU A 1 111 ? 12.637 0.039 -15.177 1.00 88.31 111 GLU A CA 1
ATOM 873 C C . GLU A 1 111 ? 14.014 0.555 -15.608 1.00 88.31 111 GLU A C 1
ATOM 875 O O . GLU A 1 111 ? 14.458 0.300 -16.729 1.00 88.31 111 GLU A O 1
ATOM 880 N N . SER A 1 112 ? 14.750 1.203 -14.700 1.00 86.56 112 SER A N 1
ATOM 881 C CA . SER A 1 112 ? 16.089 1.725 -14.987 1.00 86.56 112 SER A CA 1
ATOM 882 C C . SER A 1 112 ? 17.108 0.619 -15.297 1.00 86.56 112 SER A C 1
ATOM 884 O O . SER A 1 112 ? 17.999 0.807 -16.130 1.00 86.56 112 SER A O 1
ATOM 886 N N . MET A 1 113 ? 16.988 -0.545 -14.649 1.00 87.56 113 MET A N 1
ATOM 887 C CA . MET A 1 113 ? 17.847 -1.704 -14.897 1.00 87.56 113 MET A CA 1
ATOM 888 C C . MET A 1 113 ? 17.562 -2.316 -16.269 1.00 87.56 113 MET A C 1
ATOM 890 O O . MET A 1 113 ? 18.497 -2.578 -17.029 1.00 87.56 113 MET A O 1
ATOM 894 N N . ILE A 1 114 ? 16.285 -2.488 -16.608 1.00 86.31 114 ILE A N 1
ATOM 895 C CA . ILE A 1 114 ? 15.857 -3.064 -17.886 1.00 86.31 114 ILE A CA 1
ATOM 896 C C . ILE A 1 114 ? 16.192 -2.122 -19.042 1.00 86.31 114 ILE A C 1
ATOM 898 O O . ILE A 1 114 ? 16.729 -2.576 -20.051 1.00 86.31 114 ILE A O 1
ATOM 902 N N . ALA A 1 115 ? 15.985 -0.812 -18.885 1.00 82.81 115 ALA A N 1
ATOM 903 C CA . ALA A 1 115 ? 16.355 0.181 -19.892 1.00 82.81 115 ALA A CA 1
ATOM 904 C C . ALA A 1 115 ? 17.861 0.146 -20.204 1.00 82.81 115 ALA A C 1
ATOM 906 O O . ALA A 1 115 ? 18.255 0.101 -21.372 1.00 82.81 115 ALA A O 1
ATOM 907 N N . LYS A 1 116 ? 18.714 0.080 -19.170 1.00 84.06 116 LYS A N 1
ATOM 908 C CA . LYS A 1 116 ? 20.172 -0.064 -19.336 1.00 84.06 116 LYS A CA 1
ATOM 909 C C . LYS A 1 116 ? 20.540 -1.366 -20.044 1.00 84.06 116 LYS A C 1
ATOM 911 O O . LYS A 1 116 ? 21.383 -1.359 -20.940 1.00 84.06 116 LYS A O 1
ATOM 916 N N . GLN A 1 117 ? 19.898 -2.472 -19.674 1.00 83.25 117 GLN A N 1
ATOM 917 C CA . GLN A 1 117 ? 20.133 -3.774 -20.295 1.00 83.25 117 GLN A CA 1
ATOM 918 C C . GLN A 1 117 ? 19.694 -3.791 -21.767 1.00 83.25 117 GLN A C 1
ATOM 920 O O . GLN A 1 117 ? 20.408 -4.324 -22.618 1.00 83.25 117 GLN A O 1
ATOM 925 N N . HIS A 1 118 ? 18.559 -3.171 -22.090 1.00 75.62 118 HIS A N 1
ATOM 926 C CA . HIS A 1 118 ? 18.067 -3.049 -23.458 1.00 75.62 118 HIS A CA 1
ATOM 927 C C . HIS A 1 118 ? 19.000 -2.181 -24.309 1.00 75.62 118 HIS A C 1
ATOM 929 O O . HIS A 1 118 ? 19.381 -2.588 -25.401 1.00 75.62 118 HIS A O 1
ATOM 935 N N . GLN A 1 119 ? 19.467 -1.041 -23.791 1.00 76.62 119 GLN A N 1
ATOM 936 C CA . GLN A 1 119 ? 20.424 -0.183 -24.496 1.00 76.62 119 GLN A CA 1
ATOM 937 C C . GLN A 1 119 ? 21.733 -0.923 -24.829 1.00 76.62 119 GLN A C 1
ATOM 939 O O . GLN A 1 119 ? 22.262 -0.782 -25.932 1.00 76.62 119 GLN A O 1
ATOM 944 N N . GLN A 1 120 ? 22.231 -1.760 -23.915 1.00 78.25 120 GLN A N 1
ATOM 945 C CA . GLN A 1 120 ? 23.407 -2.606 -24.156 1.00 78.25 120 GLN A CA 1
ATOM 946 C C . GLN A 1 120 ? 23.149 -3.701 -25.207 1.00 78.25 120 GLN A C 1
ATOM 948 O O . GLN A 1 120 ? 24.030 -4.021 -26.008 1.00 78.25 120 GLN A O 1
ATOM 953 N N . ARG A 1 121 ? 21.938 -4.267 -25.232 1.00 70.69 121 ARG A N 1
ATOM 954 C CA . ARG A 1 121 ? 21.555 -5.350 -26.150 1.00 70.69 121 ARG A CA 1
ATOM 955 C C . ARG A 1 121 ? 21.223 -4.858 -27.564 1.00 70.69 121 ARG A C 1
ATOM 957 O O . ARG A 1 121 ? 21.568 -5.516 -28.544 1.00 70.69 121 ARG A O 1
ATOM 964 N N . SER A 1 122 ? 20.634 -3.675 -27.697 1.00 65.00 122 SER A N 1
ATOM 965 C CA . SER A 1 122 ? 20.358 -3.051 -28.998 1.00 65.00 122 SER A CA 1
ATOM 966 C C . SER A 1 122 ? 21.628 -2.563 -29.695 1.00 65.00 122 SER A C 1
ATOM 968 O O . SER A 1 122 ? 21.678 -2.533 -30.920 1.00 65.00 122 SER A O 1
ATOM 970 N N . ALA A 1 123 ? 22.690 -2.260 -28.941 1.00 62.91 123 ALA A N 1
ATOM 971 C CA . ALA A 1 123 ? 24.016 -2.011 -29.507 1.00 62.91 123 ALA A CA 1
ATOM 972 C C . ALA A 1 123 ? 24.666 -3.278 -30.104 1.00 62.91 123 ALA A C 1
ATOM 974 O O . ALA A 1 123 ? 25.621 -3.171 -30.870 1.00 62.91 123 ALA A O 1
ATOM 975 N N . THR A 1 124 ? 24.167 -4.473 -29.760 1.00 63.91 124 THR A N 1
ATOM 976 C CA . THR A 1 124 ? 24.744 -5.765 -30.168 1.00 63.91 124 THR A CA 1
ATOM 977 C C . THR A 1 124 ? 23.864 -6.577 -31.123 1.00 63.91 124 THR A C 1
ATOM 979 O O . THR A 1 124 ? 24.392 -7.434 -31.828 1.00 63.91 124 THR A O 1
ATOM 982 N N . THR A 1 125 ? 22.558 -6.306 -31.221 1.00 59.72 125 THR A N 1
ATOM 983 C CA . THR A 1 125 ? 21.634 -7.050 -32.100 1.00 59.72 125 THR A CA 1
ATOM 984 C C . THR A 1 125 ? 20.481 -6.174 -32.600 1.00 59.72 125 THR A C 1
ATOM 986 O O . THR A 1 125 ? 19.711 -5.650 -31.801 1.00 59.72 125 THR A O 1
ATOM 989 N N . SER A 1 126 ? 20.323 -6.048 -33.924 1.00 54.19 126 SER A N 1
ATOM 990 C CA . SER A 1 126 ? 19.184 -5.371 -34.564 1.00 54.19 126 SER A CA 1
ATOM 991 C C . SER A 1 126 ? 18.022 -6.353 -34.763 1.00 54.19 126 SER A C 1
ATOM 993 O O . SER A 1 126 ? 17.842 -6.899 -35.852 1.00 54.19 126 SER A O 1
ATOM 995 N N . LEU A 1 127 ? 17.260 -6.648 -33.713 1.00 58.03 127 LEU A N 1
ATOM 996 C CA . LEU A 1 127 ? 16.097 -7.533 -33.821 1.00 58.03 127 LEU A CA 1
ATOM 997 C C . LEU A 1 127 ? 14.797 -6.751 -33.642 1.00 58.03 127 LEU A C 1
ATOM 999 O O . LEU A 1 127 ? 14.545 -6.141 -32.607 1.00 58.03 127 LEU A O 1
ATOM 1003 N N . ALA A 1 128 ? 13.998 -6.776 -34.708 1.00 51.00 128 ALA A N 1
ATOM 1004 C CA . ALA A 1 128 ? 12.656 -6.232 -34.796 1.00 51.00 128 ALA A CA 1
ATOM 1005 C C . ALA A 1 128 ? 11.682 -7.147 -34.033 1.00 51.00 128 ALA A C 1
ATOM 1007 O O . ALA A 1 128 ? 11.387 -8.251 -34.481 1.00 51.00 128 ALA A O 1
ATOM 1008 N N . GLY A 1 129 ? 11.231 -6.693 -32.863 1.00 56.38 129 GLY A N 1
ATOM 1009 C CA . GLY A 1 129 ? 10.259 -7.390 -32.010 1.00 56.38 129 GLY A CA 1
ATOM 1010 C C . GLY A 1 129 ? 9.961 -6.633 -30.710 1.00 56.38 129 GLY A C 1
ATOM 1011 O O . GLY A 1 129 ? 9.830 -7.250 -29.661 1.00 56.38 129 GLY A O 1
ATOM 1012 N N . GLY A 1 130 ? 9.964 -5.294 -30.757 1.00 58.47 130 GLY A N 1
ATOM 1013 C CA . GLY A 1 130 ? 10.040 -4.434 -29.568 1.00 58.47 130 GLY A CA 1
ATOM 1014 C C . GLY A 1 130 ? 8.773 -4.374 -28.710 1.00 58.47 130 GLY A C 1
ATOM 1015 O O . GLY A 1 130 ? 8.885 -4.352 -27.490 1.00 58.47 130 GLY A O 1
ATOM 1016 N N . ASP A 1 131 ? 7.584 -4.388 -29.314 1.00 58.09 131 ASP A N 1
ATOM 1017 C CA . ASP A 1 131 ? 6.356 -4.018 -28.589 1.00 58.09 131 ASP A CA 1
ATOM 1018 C C . ASP A 1 131 ? 5.799 -5.145 -27.703 1.00 58.09 131 ASP A C 1
ATOM 1020 O O . ASP A 1 131 ? 5.406 -4.898 -26.564 1.00 58.09 131 ASP A O 1
ATOM 1024 N N . GLU A 1 132 ? 5.824 -6.397 -28.170 1.00 61.34 132 GLU A N 1
ATOM 1025 C CA . GLU A 1 132 ? 5.342 -7.549 -27.387 1.00 61.34 132 GLU A CA 1
ATOM 1026 C C . GLU A 1 132 ? 6.286 -7.867 -26.213 1.00 61.34 132 GLU A C 1
ATOM 1028 O O . GLU A 1 132 ? 5.849 -8.210 -25.115 1.00 61.34 132 GLU A O 1
ATOM 1033 N N . PHE A 1 133 ? 7.587 -7.640 -26.416 1.00 63.41 133 PHE A N 1
ATOM 1034 C CA . PHE A 1 133 ? 8.611 -7.767 -25.384 1.00 63.41 133 PHE A CA 1
ATOM 1035 C C . PHE A 1 133 ? 8.411 -6.732 -24.267 1.00 63.41 133 PHE A C 1
ATOM 1037 O O . PHE A 1 133 ? 8.465 -7.079 -23.093 1.00 63.41 133 PHE A O 1
ATOM 1044 N N . LEU A 1 134 ? 8.125 -5.468 -24.597 1.00 68.62 134 LEU A N 1
ATOM 1045 C CA . LEU A 1 134 ? 7.952 -4.400 -23.603 1.00 68.62 134 LEU A CA 1
ATOM 1046 C C . LEU A 1 134 ? 6.759 -4.634 -22.663 1.00 68.62 134 LEU A C 1
ATOM 1048 O O . LEU A 1 134 ? 6.868 -4.352 -21.468 1.00 68.62 134 LEU A O 1
ATOM 1052 N N . MET A 1 135 ? 5.658 -5.193 -23.171 1.00 71.31 135 MET A N 1
ATOM 1053 C CA . MET A 1 135 ? 4.462 -5.461 -22.367 1.00 71.31 135 MET A CA 1
ATOM 1054 C C . MET A 1 135 ? 4.702 -6.549 -21.309 1.00 71.31 135 MET A C 1
ATOM 1056 O O . MET A 1 135 ? 4.287 -6.395 -20.160 1.00 71.31 135 MET A O 1
ATOM 1060 N N . GLU A 1 136 ? 5.423 -7.622 -21.652 1.00 77.00 136 GLU A N 1
ATOM 1061 C CA . GLU A 1 136 ? 5.753 -8.698 -20.704 1.00 77.00 136 GLU A CA 1
ATOM 1062 C C . GLU A 1 136 ? 6.648 -8.195 -19.557 1.00 77.00 136 GLU A C 1
ATOM 1064 O O . GLU A 1 136 ? 6.425 -8.534 -18.389 1.00 77.00 136 GLU A O 1
ATOM 1069 N N . TYR A 1 137 ? 7.611 -7.315 -19.858 1.00 82.75 137 TYR A N 1
ATOM 1070 C CA . TYR A 1 137 ? 8.429 -6.681 -18.821 1.00 82.75 137 TYR A CA 1
ATOM 1071 C C . TYR A 1 137 ? 7.611 -5.774 -17.911 1.00 82.75 137 TYR A C 1
ATOM 1073 O O . TYR A 1 137 ? 7.837 -5.803 -16.706 1.00 82.75 137 TYR A O 1
ATOM 1081 N N . GLN A 1 138 ? 6.658 -5.005 -18.439 1.00 85.50 138 GLN A N 1
ATOM 1082 C CA . GLN A 1 138 ? 5.812 -4.146 -17.608 1.00 85.50 138 GLN A CA 1
ATOM 1083 C C . GLN A 1 138 ? 4.992 -4.957 -16.599 1.00 85.50 138 GLN A C 1
ATOM 1085 O O . GLN A 1 138 ? 5.032 -4.641 -15.410 1.00 85.50 138 GLN A O 1
ATOM 1090 N N . ILE A 1 139 ? 4.369 -6.066 -17.023 1.00 88.69 139 ILE A N 1
ATOM 1091 C CA . ILE A 1 139 ? 3.663 -6.985 -16.110 1.00 88.69 139 ILE A CA 1
ATOM 1092 C C . ILE A 1 139 ? 4.623 -7.476 -15.018 1.00 88.69 139 ILE A C 1
ATOM 1094 O O . ILE A 1 139 ? 4.311 -7.412 -13.827 1.00 88.69 139 ILE A O 1
ATOM 1098 N N . GLY A 1 140 ? 5.812 -7.946 -15.408 1.00 89.25 140 GLY A N 1
ATOM 1099 C CA . GLY A 1 140 ? 6.812 -8.459 -14.473 1.00 89.25 140 GLY A CA 1
ATOM 1100 C C . GLY A 1 140 ? 7.308 -7.407 -13.476 1.00 89.25 140 GLY A C 1
ATOM 1101 O O . GLY A 1 140 ? 7.426 -7.696 -12.281 1.00 89.25 140 GLY A O 1
ATOM 1102 N N . ILE A 1 141 ? 7.563 -6.182 -13.941 1.00 92.06 141 ILE A N 1
ATOM 1103 C CA . ILE A 1 141 ? 7.988 -5.046 -13.117 1.00 92.06 141 ILE A CA 1
ATOM 1104 C C . ILE A 1 141 ? 6.892 -4.691 -12.116 1.00 92.06 141 ILE A C 1
ATOM 1106 O O . ILE A 1 141 ? 7.170 -4.647 -10.919 1.00 92.06 141 ILE A O 1
ATOM 1110 N N . THR A 1 142 ? 5.658 -4.476 -12.578 1.00 91.69 142 THR A N 1
ATOM 1111 C CA . THR A 1 142 ? 4.527 -4.093 -11.724 1.00 91.69 142 THR A CA 1
ATOM 1112 C C . THR A 1 142 ? 4.238 -5.160 -10.679 1.00 91.69 142 THR A C 1
ATOM 1114 O O . THR A 1 142 ? 4.109 -4.838 -9.497 1.00 91.69 142 THR A O 1
ATOM 1117 N N . ALA A 1 143 ? 4.211 -6.435 -11.075 1.00 91.50 143 ALA A N 1
ATOM 1118 C CA . ALA A 1 143 ? 4.007 -7.547 -10.153 1.00 91.50 143 ALA A CA 1
ATOM 1119 C C . ALA A 1 143 ? 5.114 -7.613 -9.090 1.00 91.50 143 ALA A C 1
ATOM 1121 O O . ALA A 1 143 ? 4.831 -7.763 -7.900 1.00 91.50 143 ALA A O 1
ATOM 1122 N N . THR A 1 144 ? 6.376 -7.468 -9.505 1.00 92.12 144 THR A N 1
ATOM 1123 C CA . THR A 1 144 ? 7.526 -7.518 -8.593 1.00 92.12 144 THR A CA 1
ATOM 1124 C C . THR A 1 144 ? 7.528 -6.328 -7.642 1.00 92.12 144 THR A C 1
ATOM 1126 O O . THR A 1 144 ? 7.672 -6.516 -6.435 1.00 92.12 144 THR A O 1
ATOM 1129 N N . ALA A 1 145 ? 7.327 -5.114 -8.159 1.00 94.00 145 ALA A N 1
ATOM 1130 C CA . ALA A 1 145 ? 7.239 -3.902 -7.357 1.00 94.00 145 ALA A CA 1
ATOM 1131 C C . ALA A 1 145 ? 6.090 -4.000 -6.348 1.00 94.00 145 ALA A C 1
ATOM 1133 O O . ALA A 1 145 ? 6.320 -3.838 -5.154 1.00 94.00 145 ALA A O 1
ATOM 1134 N N . GLY A 1 146 ? 4.887 -4.373 -6.796 1.00 92.06 146 GLY A N 1
ATOM 1135 C CA . GLY A 1 146 ? 3.723 -4.549 -5.928 1.00 92.06 146 GLY A CA 1
ATOM 1136 C C . GLY A 1 146 ? 3.941 -5.606 -4.845 1.00 92.06 146 GLY A C 1
ATOM 1137 O O . GLY A 1 146 ? 3.630 -5.373 -3.675 1.00 92.06 146 GLY A O 1
ATOM 1138 N N . GLY A 1 147 ? 4.537 -6.747 -5.198 1.00 91.88 147 GLY A N 1
ATOM 1139 C CA . GLY A 1 147 ? 4.845 -7.812 -4.246 1.00 91.88 147 GLY A CA 1
ATOM 1140 C C . GLY A 1 147 ? 5.873 -7.397 -3.189 1.00 91.88 147 GLY A C 1
ATOM 1141 O O . GLY A 1 147 ? 5.654 -7.620 -1.994 1.00 91.88 147 GLY A O 1
ATOM 1142 N N . VAL A 1 148 ? 6.974 -6.749 -3.595 1.00 93.38 148 VAL A N 1
ATOM 1143 C CA . VAL A 1 148 ? 7.986 -6.214 -2.664 1.00 93.38 148 VAL A CA 1
ATOM 1144 C C . VAL A 1 148 ? 7.357 -5.172 -1.746 1.00 93.38 148 VAL A C 1
ATOM 1146 O O . VAL A 1 148 ? 7.541 -5.225 -0.531 1.00 93.38 148 VAL A O 1
ATOM 1149 N N . SER A 1 149 ? 6.559 -4.262 -2.290 1.00 92.88 149 SER A N 1
ATOM 1150 C CA . SER A 1 149 ? 5.869 -3.243 -1.504 1.00 92.88 149 SER A CA 1
ATOM 1151 C C . SER A 1 149 ? 4.907 -3.829 -0.489 1.00 92.88 149 SER A C 1
ATOM 1153 O O . SER A 1 149 ? 4.869 -3.351 0.643 1.00 92.88 149 SER A O 1
ATOM 1155 N N . GLY A 1 150 ? 4.198 -4.905 -0.836 1.00 90.69 150 GLY A N 1
ATOM 1156 C CA . GLY A 1 150 ? 3.364 -5.647 0.107 1.00 90.69 150 GLY A CA 1
ATOM 1157 C C . GLY A 1 150 ? 4.148 -6.200 1.294 1.00 90.69 150 GLY A C 1
ATOM 1158 O O . GLY A 1 150 ? 3.729 -6.057 2.443 1.00 90.69 150 GLY A O 1
ATOM 1159 N N . VAL A 1 151 ? 5.329 -6.766 1.041 1.00 91.50 151 VAL A N 1
ATOM 1160 C CA . VAL A 1 151 ? 6.247 -7.244 2.089 1.00 91.50 151 VAL A CA 1
ATOM 1161 C C . VAL A 1 151 ? 6.687 -6.098 3.007 1.00 91.50 151 VAL A C 1
ATOM 1163 O O . VAL A 1 151 ? 6.662 -6.236 4.237 1.00 91.50 151 VAL A O 1
ATOM 1166 N N . VAL A 1 152 ? 7.069 -4.954 2.430 1.00 91.56 152 VAL A N 1
ATOM 1167 C CA . VAL A 1 152 ? 7.514 -3.782 3.198 1.00 91.56 152 VAL A CA 1
ATOM 1168 C C . VAL A 1 152 ? 6.356 -3.197 4.012 1.00 91.56 152 VAL A C 1
ATOM 1170 O O . VAL A 1 152 ? 6.517 -2.960 5.210 1.00 91.56 152 VAL A O 1
ATOM 1173 N N . GLN A 1 153 ? 5.176 -3.025 3.413 1.00 93.12 153 GLN A N 1
ATOM 1174 C CA . GLN A 1 153 ? 3.977 -2.540 4.097 1.00 93.12 153 GLN A CA 1
ATOM 1175 C C . GLN A 1 153 ? 3.573 -3.465 5.245 1.00 93.12 153 GLN A C 1
ATOM 1177 O O . GLN A 1 153 ? 3.314 -2.970 6.340 1.00 93.12 153 GLN A O 1
ATOM 1182 N N . ASN A 1 154 ? 3.560 -4.785 5.041 1.00 89.38 154 ASN A N 1
ATOM 1183 C CA . ASN A 1 154 ? 3.250 -5.742 6.105 1.00 89.38 154 ASN A CA 1
ATOM 1184 C C . ASN A 1 154 ? 4.234 -5.613 7.278 1.00 89.38 154 ASN A C 1
ATOM 1186 O O . ASN A 1 154 ? 3.841 -5.598 8.444 1.00 89.38 154 ASN A O 1
ATOM 1190 N N . THR A 1 155 ? 5.519 -5.443 6.965 1.00 88.62 155 THR A N 1
ATOM 1191 C CA . THR A 1 155 ? 6.569 -5.254 7.970 1.00 88.62 155 THR A CA 1
ATOM 1192 C C . THR A 1 155 ? 6.372 -3.956 8.752 1.00 88.62 155 THR A C 1
ATOM 1194 O O . THR A 1 155 ? 6.372 -3.965 9.983 1.00 88.62 155 THR A O 1
ATOM 1197 N N . VAL A 1 156 ? 6.157 -2.836 8.061 1.00 88.88 156 VAL A N 1
ATOM 1198 C CA . VAL A 1 156 ? 5.943 -1.531 8.701 1.00 88.88 156 VAL A CA 1
ATOM 1199 C C . VAL A 1 156 ? 4.647 -1.507 9.497 1.00 88.88 156 VAL A C 1
ATOM 1201 O O . VAL A 1 156 ? 4.650 -1.012 10.619 1.00 88.88 156 VAL A O 1
ATOM 1204 N N . SER A 1 157 ? 3.560 -2.065 8.965 1.00 87.62 157 SER A N 1
ATOM 1205 C CA . SER A 1 157 ? 2.285 -2.199 9.671 1.00 87.62 157 SER A CA 1
ATOM 1206 C C . SER A 1 157 ? 2.475 -2.964 10.985 1.00 87.62 157 SER A C 1
ATOM 1208 O O . SER A 1 157 ? 2.073 -2.472 12.037 1.00 87.62 157 SER A O 1
ATOM 1210 N N . HIS A 1 158 ? 3.203 -4.084 10.980 1.00 85.62 158 HIS A N 1
ATOM 1211 C CA . HIS A 1 158 ? 3.503 -4.815 12.213 1.00 85.62 158 HIS A CA 1
ATOM 1212 C C . HIS A 1 158 ? 4.211 -3.931 13.257 1.00 85.62 158 HIS A C 1
ATOM 1214 O O . HIS A 1 158 ? 3.755 -3.810 14.398 1.00 85.62 158 HIS A O 1
ATOM 1220 N N . TYR A 1 159 ? 5.280 -3.234 12.861 1.00 85.31 159 TYR A N 1
ATOM 1221 C CA . TYR A 1 159 ? 6.026 -2.366 13.775 1.00 85.31 159 TYR A CA 1
ATOM 1222 C C . TYR A 1 159 ? 5.214 -1.164 14.269 1.00 85.31 159 TYR A C 1
ATOM 1224 O O . TYR A 1 159 ? 5.267 -0.833 15.456 1.00 85.31 159 TYR A O 1
ATOM 1232 N N . THR A 1 160 ? 4.447 -0.508 13.397 1.00 85.31 160 THR A N 1
ATOM 1233 C CA . THR A 1 160 ? 3.623 0.644 13.787 1.00 85.31 160 THR A CA 1
ATOM 1234 C C . THR A 1 160 ? 2.463 0.219 14.680 1.00 85.31 160 THR A C 1
ATOM 1236 O O . THR A 1 160 ? 2.152 0.928 15.637 1.00 85.31 160 THR A O 1
ATOM 1239 N N . GLY A 1 161 ? 1.870 -0.955 14.441 1.00 80.94 161 GLY A N 1
ATOM 1240 C CA . GLY A 1 161 ? 0.841 -1.551 15.294 1.00 80.94 161 GLY A CA 1
ATOM 1241 C C . GLY A 1 161 ? 1.345 -1.788 16.718 1.00 80.94 161 GLY A C 1
ATOM 1242 O O . GLY A 1 161 ? 0.694 -1.383 17.687 1.00 80.94 161 GLY A O 1
ATOM 1243 N N . MET A 1 162 ? 2.553 -2.345 16.850 1.00 81.06 162 MET A N 1
ATOM 1244 C CA . MET A 1 162 ? 3.221 -2.520 18.143 1.00 81.06 162 MET A CA 1
ATOM 1245 C C . MET A 1 162 ? 3.552 -1.185 18.814 1.00 81.06 162 MET A C 1
ATOM 1247 O O . MET A 1 162 ? 3.289 -1.005 20.004 1.00 81.06 162 MET A O 1
ATOM 1251 N N . TRP A 1 163 ? 4.108 -0.237 18.057 1.00 77.81 163 TRP A N 1
ATOM 1252 C CA . TRP A 1 163 ? 4.517 1.069 18.574 1.00 77.81 163 TRP A CA 1
ATOM 1253 C C . TRP A 1 163 ? 3.335 1.870 19.126 1.00 77.81 163 TRP A C 1
ATOM 1255 O O . TRP A 1 163 ? 3.413 2.415 20.231 1.00 77.81 163 TRP A O 1
ATOM 1265 N N . LEU A 1 164 ? 2.229 1.893 18.384 1.00 81.00 164 LEU A N 1
ATOM 1266 C CA . LEU A 1 164 ? 1.012 2.617 18.743 1.00 81.00 164 LEU A CA 1
ATOM 1267 C C . LEU A 1 164 ? 0.111 1.829 19.703 1.00 81.00 164 LEU A C 1
ATOM 1269 O O . LEU A 1 164 ? -0.838 2.400 20.235 1.00 81.00 164 LEU A O 1
ATOM 1273 N N . GLN A 1 165 ? 0.426 0.557 19.974 1.00 81.19 165 GLN A N 1
ATOM 1274 C CA . GLN A 1 165 ? -0.383 -0.353 20.792 1.00 81.19 165 GLN A CA 1
ATOM 1275 C C . GLN A 1 165 ? -1.816 -0.499 20.257 1.00 81.19 165 GLN A C 1
ATOM 1277 O O . GLN A 1 165 ? -2.771 -0.532 21.038 1.00 81.19 165 GLN A O 1
ATOM 1282 N N . VAL A 1 166 ? -1.971 -0.563 18.930 1.00 70.38 166 VAL A N 1
ATOM 1283 C CA . VAL A 1 166 ? -3.288 -0.626 18.272 1.00 70.38 166 VAL A CA 1
ATOM 1284 C C . VAL A 1 166 ? -4.033 -1.885 18.714 1.00 70.38 166 VAL A C 1
ATOM 1286 O O . VAL A 1 166 ? -5.135 -1.775 19.240 1.00 70.38 166 VAL A O 1
ATOM 1289 N N . GLU A 1 167 ? -3.380 -3.052 18.657 1.00 66.19 167 GLU A N 1
ATOM 1290 C CA . GLU A 1 167 ? -3.973 -4.339 19.057 1.00 66.19 167 GLU A CA 1
ATOM 1291 C C . GLU A 1 167 ? -4.407 -4.375 20.532 1.00 66.19 167 GLU A C 1
ATOM 1293 O O . GLU A 1 167 ? -5.442 -4.940 20.888 1.00 66.19 167 GLU A O 1
ATOM 1298 N N . THR A 1 168 ? -3.612 -3.783 21.427 1.00 64.25 168 THR A N 1
ATOM 1299 C CA . THR A 1 168 ? -3.946 -3.726 22.858 1.00 64.25 168 THR A CA 1
ATOM 1300 C C . THR A 1 168 ? -5.141 -2.809 23.094 1.00 64.25 168 THR A C 1
ATOM 1302 O O . THR A 1 168 ? -6.024 -3.126 23.891 1.00 64.25 168 THR A O 1
ATOM 1305 N N . THR A 1 169 ? -5.184 -1.678 22.388 1.00 61.59 169 THR A N 1
ATOM 1306 C CA . THR A 1 169 ? -6.273 -0.700 22.481 1.00 61.59 169 THR A CA 1
ATOM 1307 C C . THR A 1 169 ? -7.573 -1.283 21.929 1.00 61.59 169 THR A C 1
ATOM 1309 O O . THR A 1 169 ? -8.608 -1.162 22.580 1.00 61.59 169 THR A O 1
ATOM 1312 N N . GLU A 1 170 ? -7.507 -2.001 20.808 1.00 64.12 170 GLU A N 1
ATOM 1313 C CA . GLU A 1 170 ? -8.631 -2.718 20.201 1.00 64.12 170 GLU A CA 1
ATOM 1314 C C . GLU A 1 170 ? -9.198 -3.783 21.151 1.00 64.12 170 GLU A C 1
ATOM 1316 O O . GLU A 1 170 ? -10.390 -3.769 21.461 1.00 64.12 170 GLU A O 1
ATOM 1321 N N . LYS A 1 171 ? -8.345 -4.651 21.715 1.00 63.97 171 LYS A N 1
ATOM 1322 C CA . LYS A 1 171 ? -8.766 -5.673 22.692 1.00 63.97 171 LYS A CA 1
ATOM 1323 C C . LYS A 1 171 ? -9.414 -5.056 23.927 1.00 63.97 171 LYS A C 1
ATOM 1325 O O . LYS A 1 171 ? -10.430 -5.562 24.397 1.00 63.97 171 LYS A O 1
ATOM 1330 N N . THR A 1 172 ? -8.858 -3.954 24.429 1.00 66.62 172 THR A N 1
ATOM 1331 C CA . THR A 1 172 ? -9.420 -3.244 25.587 1.00 66.62 172 THR A CA 1
ATOM 1332 C C . THR A 1 172 ? -10.779 -2.633 25.243 1.00 66.62 172 THR A C 1
ATOM 1334 O O . THR A 1 172 ? -11.711 -2.747 26.033 1.00 66.62 172 THR A O 1
ATOM 1337 N N . MET A 1 173 ? -10.931 -2.056 24.045 1.00 66.06 173 MET A N 1
ATOM 1338 C CA . MET A 1 173 ? -12.205 -1.517 23.567 1.00 66.06 173 MET A CA 1
ATOM 1339 C C . MET A 1 173 ? -13.256 -2.619 23.416 1.00 66.06 173 MET A C 1
ATOM 1341 O O . MET A 1 173 ? -14.355 -2.468 23.938 1.00 66.06 173 MET A O 1
ATOM 1345 N N . TYR A 1 174 ? -12.932 -3.748 22.780 1.00 67.06 174 TYR A N 1
ATOM 1346 C CA . TYR A 1 174 ? -13.854 -4.883 22.661 1.00 67.06 174 TYR A CA 1
ATOM 1347 C C . TYR A 1 174 ? -14.262 -5.439 24.022 1.00 67.06 174 TYR A C 1
ATOM 1349 O O . TYR A 1 174 ? -15.446 -5.668 24.257 1.00 67.06 174 TYR A O 1
ATOM 1357 N N . GLN A 1 175 ? -13.314 -5.602 24.945 1.00 68.31 175 GLN A N 1
ATOM 1358 C CA . GLN A 1 175 ? -13.618 -6.033 26.308 1.00 68.31 175 GLN A CA 1
ATOM 1359 C C . GLN A 1 175 ? -14.513 -5.028 27.038 1.00 68.31 175 GLN A C 1
ATOM 1361 O O . GLN A 1 175 ? -15.459 -5.437 27.704 1.00 68.31 175 GLN A O 1
ATOM 1366 N N . GLN A 1 176 ? -14.283 -3.726 26.867 1.00 66.25 176 GLN A N 1
ATOM 1367 C CA . GLN A 1 176 ? -15.104 -2.675 27.465 1.00 66.25 176 GLN A CA 1
ATOM 1368 C C . GLN A 1 176 ? -16.500 -2.586 26.822 1.00 66.25 176 GLN A C 1
ATOM 1370 O O . GLN A 1 176 ? -17.485 -2.364 27.522 1.00 66.25 176 GLN A O 1
ATOM 1375 N N . MET A 1 177 ? -16.621 -2.821 25.513 1.00 64.56 177 MET A N 1
ATOM 1376 C CA . MET A 1 177 ? -17.904 -2.895 24.803 1.00 64.56 177 MET A CA 1
ATOM 1377 C C . MET A 1 177 ? -18.709 -4.131 25.210 1.00 64.56 177 MET A C 1
ATOM 1379 O O . MET A 1 177 ? -19.916 -4.030 25.430 1.00 64.56 177 MET A O 1
ATOM 1383 N N . LEU A 1 178 ? -18.054 -5.286 25.358 1.00 65.88 178 LEU A N 1
ATOM 1384 C CA . LEU A 1 178 ? -18.671 -6.502 25.889 1.00 65.88 178 LEU A CA 1
ATOM 1385 C C . LEU A 1 178 ? -19.112 -6.297 27.343 1.00 65.88 178 LEU A C 1
ATOM 1387 O O . LEU A 1 178 ? -20.254 -6.610 27.673 1.00 65.88 178 LEU A O 1
ATOM 1391 N N . ALA A 1 179 ? -18.258 -5.691 28.174 1.00 64.50 179 ALA A N 1
ATOM 1392 C CA . ALA A 1 179 ? -18.572 -5.356 29.559 1.00 64.50 179 ALA A CA 1
ATOM 1393 C C . ALA A 1 179 ? -19.755 -4.379 29.661 1.00 64.50 179 ALA A C 1
ATOM 1395 O O . ALA A 1 179 ? -20.652 -4.599 30.471 1.00 64.50 179 ALA A O 1
ATOM 1396 N N . ASN A 1 180 ? -19.826 -3.359 28.800 1.00 61.94 180 ASN A N 1
ATOM 1397 C CA . ASN A 1 180 ? -20.968 -2.444 28.735 1.00 61.94 180 ASN A CA 1
ATOM 1398 C C . ASN A 1 180 ? -22.248 -3.144 28.261 1.00 61.94 180 ASN A C 1
ATOM 1400 O O . ASN A 1 180 ? -23.310 -2.885 28.819 1.00 61.94 180 ASN A O 1
ATOM 1404 N N . ARG A 1 181 ? -22.178 -4.075 27.297 1.00 57.84 181 ARG A N 1
ATOM 1405 C CA . ARG A 1 181 ? -23.345 -4.890 26.907 1.00 57.84 181 ARG A CA 1
ATOM 1406 C C . ARG A 1 181 ? -23.859 -5.749 28.065 1.00 57.84 181 ARG A C 1
ATOM 1408 O O . ARG A 1 181 ? -25.068 -5.901 28.194 1.00 57.84 181 ARG A O 1
ATOM 1415 N N . THR A 1 182 ? -22.978 -6.255 28.930 1.00 56.84 182 THR A N 1
ATOM 1416 C CA . THR A 1 182 ? -23.372 -6.983 30.150 1.00 56.84 182 THR A CA 1
ATOM 1417 C C . THR A 1 182 ? -23.791 -6.068 31.309 1.00 56.84 182 THR A C 1
ATOM 1419 O O . THR A 1 182 ? -24.644 -6.447 32.109 1.00 56.84 182 THR A O 1
ATOM 1422 N N . ALA A 1 183 ? -23.256 -4.848 31.395 1.00 52.34 183 ALA A N 1
ATOM 1423 C CA . ALA A 1 183 ? -23.598 -3.863 32.425 1.00 52.34 183 ALA A CA 1
ATOM 1424 C C . ALA A 1 183 ? -24.936 -3.152 32.155 1.00 52.34 183 ALA A C 1
ATOM 1426 O O . ALA A 1 183 ? -25.577 -2.675 33.085 1.00 52.34 183 ALA A O 1
ATOM 1427 N N . VAL A 1 184 ? -25.444 -3.173 30.917 1.00 50.97 184 VAL A N 1
ATOM 1428 C CA . VAL A 1 184 ? -26.838 -2.782 30.615 1.00 50.97 184 VAL A CA 1
ATOM 1429 C C . VAL A 1 184 ? -27.863 -3.715 31.301 1.00 50.97 184 VAL A C 1
ATOM 1431 O O . VAL A 1 184 ? -29.032 -3.361 31.418 1.00 50.97 184 VAL A O 1
ATOM 1434 N N . THR A 1 185 ? -27.427 -4.849 31.866 1.00 49.75 185 THR A N 1
ATOM 1435 C CA . THR A 1 185 ? -28.223 -5.700 32.776 1.00 49.75 185 THR A CA 1
ATOM 1436 C C . THR A 1 185 ? -27.949 -5.487 34.273 1.00 49.75 185 THR A C 1
ATOM 1438 O O . THR A 1 185 ? -28.682 -6.026 35.098 1.00 49.75 185 THR A O 1
ATOM 1441 N N . ALA A 1 1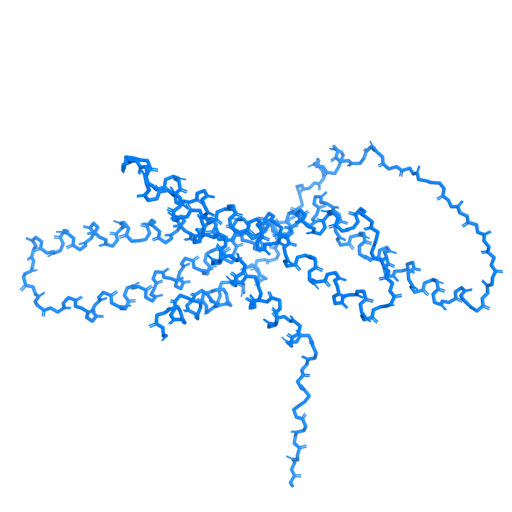86 ? -26.945 -4.697 34.657 1.00 43.06 186 ALA A N 1
ATOM 1442 C CA . ALA A 1 186 ? -26.621 -4.419 36.056 1.00 43.06 186 ALA A CA 1
ATOM 1443 C C . ALA A 1 186 ? -25.998 -3.022 36.184 1.00 43.06 186 ALA A C 1
ATOM 1445 O O . ALA A 1 186 ? -24.804 -2.824 35.968 1.00 43.06 186 ALA A O 1
ATOM 1446 N N . ALA A 1 187 ? -26.829 -2.041 36.526 1.00 43.62 187 ALA A N 1
ATOM 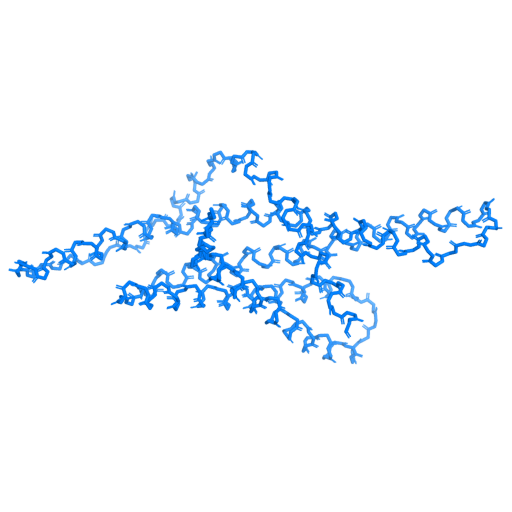1447 C CA . ALA A 1 187 ? -26.384 -0.683 36.788 1.00 43.62 187 ALA A CA 1
ATOM 1448 C C . ALA A 1 187 ? -25.510 -0.616 38.054 1.00 43.62 187 ALA A C 1
ATOM 1450 O O . ALA A 1 187 ? -26.006 -0.852 39.152 1.00 43.62 187 ALA A O 1
ATOM 1451 N N . SER A 1 188 ? -24.256 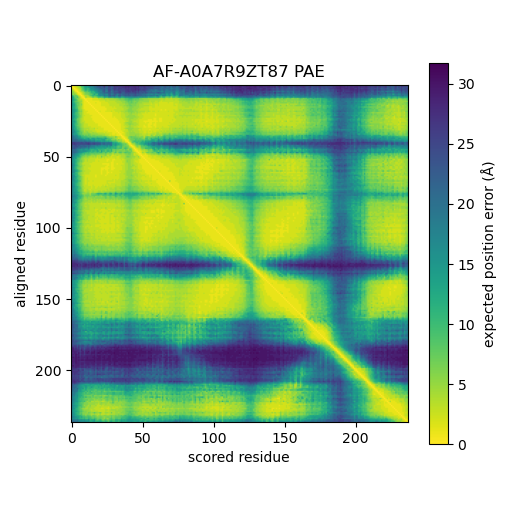-0.185 37.917 1.00 38.69 188 SER A N 1
ATOM 1452 C CA . SER A 1 188 ? -23.641 0.766 38.851 1.00 38.69 188 SER A CA 1
ATOM 1453 C C . SER A 1 188 ? -22.444 1.457 38.203 1.00 38.69 188 SER A C 1
ATOM 1455 O O . SER A 1 188 ? -21.576 0.822 37.609 1.00 38.69 188 SER A O 1
ATOM 1457 N N . ILE A 1 189 ? -22.448 2.778 38.326 1.00 47.53 189 ILE A N 1
ATOM 1458 C CA . ILE A 1 189 ? -21.456 3.730 37.839 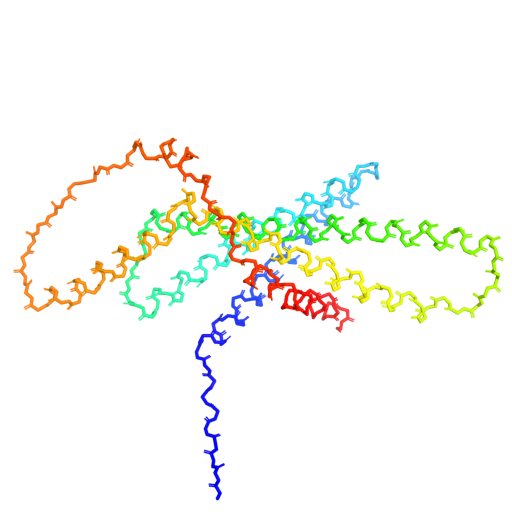1.00 47.53 189 ILE A CA 1
ATOM 1459 C C . ILE A 1 189 ? -20.228 3.654 38.745 1.00 47.53 189 ILE A C 1
ATOM 1461 O O . ILE A 1 189 ? -20.371 3.899 39.933 1.00 47.53 189 ILE A O 1
ATOM 1465 N N . ASP A 1 190 ? -19.049 3.405 38.176 1.00 37.16 190 ASP A N 1
ATOM 1466 C CA . ASP A 1 190 ? -17.780 3.871 38.741 1.00 37.16 190 ASP A CA 1
ATOM 1467 C C . ASP A 1 190 ? -16.786 4.164 37.607 1.00 37.16 190 ASP A C 1
ATOM 1469 O O . ASP A 1 190 ? -16.490 3.321 36.760 1.00 37.16 190 ASP A O 1
ATOM 1473 N N . SER A 1 191 ? -16.295 5.404 37.578 1.00 43.50 191 SER A N 1
ATOM 1474 C CA . SER A 1 191 ? -15.321 5.908 36.604 1.00 43.50 191 SER A CA 1
ATOM 1475 C C . SER A 1 191 ? -13.905 5.835 37.177 1.00 43.50 191 SER A C 1
ATOM 1477 O O . SER A 1 191 ? -13.660 6.450 38.216 1.00 43.50 191 SER A O 1
ATOM 1479 N N . PRO A 1 192 ? -12.920 5.236 36.482 1.00 42.66 192 PRO A N 1
ATOM 1480 C CA . PRO A 1 192 ? -11.519 5.472 36.779 1.00 42.66 192 PRO A CA 1
ATOM 1481 C C . PRO A 1 192 ? -10.935 6.555 35.866 1.00 42.66 192 PRO A C 1
ATOM 1483 O O . PRO A 1 192 ? -11.083 6.551 34.643 1.00 42.66 192 PRO A O 1
ATOM 1486 N N . ALA A 1 193 ? -10.243 7.485 36.516 1.00 39.12 193 ALA A N 1
ATOM 1487 C CA . ALA A 1 193 ? -9.547 8.615 35.933 1.00 39.12 193 ALA A CA 1
ATOM 1488 C C . ALA A 1 193 ? -8.429 8.213 34.956 1.00 39.12 193 ALA A C 1
ATOM 1490 O O . ALA A 1 193 ? -7.711 7.227 35.134 1.00 39.12 193 ALA A O 1
ATOM 1491 N N . ALA A 1 194 ? -8.253 9.059 33.942 1.00 39.84 194 ALA A N 1
ATOM 1492 C CA . ALA A 1 194 ? -7.204 8.975 32.942 1.00 39.84 194 ALA A CA 1
ATOM 1493 C C . ALA A 1 194 ? -5.802 9.117 33.562 1.00 39.84 194 ALA A C 1
ATOM 1495 O O . ALA A 1 194 ? -5.454 10.143 34.143 1.00 39.84 194 ALA A O 1
ATOM 1496 N N . SER A 1 195 ? -4.961 8.104 33.357 1.00 45.81 195 SER A N 1
ATOM 1497 C CA . SER A 1 195 ? -3.514 8.162 33.562 1.00 45.81 195 SER A CA 1
ATOM 1498 C C . SER A 1 195 ? -2.842 7.576 32.328 1.00 45.81 195 SER A C 1
ATOM 1500 O O . SER A 1 195 ? -2.977 6.389 32.041 1.00 45.81 195 SER A O 1
ATOM 1502 N N . GLY A 1 196 ? -2.148 8.402 31.544 1.00 46.69 196 GLY A N 1
ATOM 1503 C CA . GLY A 1 196 ? -1.554 7.907 30.306 1.00 46.69 196 GLY A CA 1
ATOM 1504 C C . GLY A 1 196 ? -0.720 8.926 29.553 1.00 46.69 196 GLY A C 1
ATOM 1505 O O . GLY A 1 196 ? -1.075 9.278 28.439 1.00 46.69 196 GLY A O 1
ATOM 1506 N N . SER A 1 197 ? 0.391 9.379 30.141 1.00 43.78 197 SER A N 1
ATOM 1507 C CA . SER A 1 197 ? 1.361 10.231 29.425 1.00 43.78 197 SER A CA 1
ATOM 1508 C C . SER A 1 197 ? 2.835 9.885 29.691 1.00 43.78 197 SER A C 1
ATOM 1510 O O . SER A 1 197 ? 3.720 10.714 29.524 1.00 43.78 197 SER A O 1
ATOM 1512 N N . ARG A 1 198 ? 3.145 8.646 30.113 1.00 47.88 198 ARG A N 1
ATOM 1513 C CA . ARG A 1 198 ? 4.539 8.193 30.349 1.00 47.88 198 ARG A CA 1
ATOM 1514 C C . ARG A 1 198 ? 4.951 6.911 29.601 1.00 47.88 198 ARG A C 1
ATOM 1516 O O . ARG A 1 198 ? 6.014 6.370 29.888 1.00 47.88 198 ARG A O 1
ATOM 1523 N N . SER A 1 199 ? 4.154 6.403 28.652 1.00 56.28 199 SER A N 1
ATOM 1524 C CA . SER A 1 199 ? 4.403 5.083 28.032 1.00 56.28 199 SER A CA 1
ATOM 1525 C C . SER A 1 199 ? 5.142 5.096 26.688 1.00 56.28 199 SER A C 1
ATOM 1527 O O . SER A 1 199 ? 5.705 4.068 26.329 1.00 56.28 199 SER A O 1
ATOM 1529 N N . ILE A 1 200 ? 5.203 6.215 25.955 1.00 54.09 200 ILE A N 1
ATOM 1530 C CA . ILE A 1 200 ? 5.723 6.215 24.570 1.00 54.09 200 ILE A CA 1
ATOM 1531 C C . ILE A 1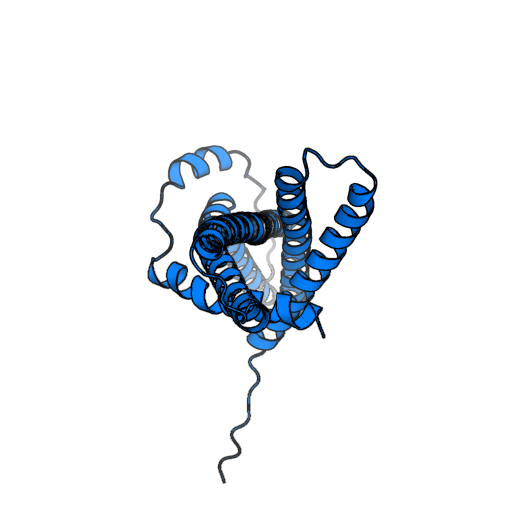 200 ? 7.232 5.921 24.530 1.00 54.09 200 ILE A C 1
ATOM 1533 O O . ILE A 1 200 ? 7.671 5.040 23.795 1.00 54.09 200 ILE A O 1
ATOM 1537 N N . MET A 1 201 ? 8.022 6.574 25.387 1.00 49.97 201 MET A N 1
ATOM 1538 C CA . MET A 1 201 ? 9.480 6.378 25.441 1.00 49.97 201 MET A CA 1
ATOM 1539 C C . MET A 1 201 ? 9.873 4.981 25.950 1.00 49.97 201 MET A C 1
ATOM 1541 O O . MET A 1 201 ? 10.846 4.393 25.490 1.00 49.97 201 MET A O 1
ATOM 1545 N N . ARG A 1 202 ? 9.087 4.420 26.879 1.00 51.66 202 ARG A N 1
ATOM 1546 C CA . ARG A 1 202 ? 9.312 3.070 27.420 1.00 51.66 202 ARG A CA 1
ATOM 1547 C C . ARG A 1 202 ? 8.801 1.973 26.468 1.00 51.66 202 ARG A C 1
ATOM 1549 O O . ARG A 1 202 ? 9.319 0.863 26.503 1.00 51.66 202 ARG A O 1
ATOM 1556 N N . SER A 1 203 ? 7.838 2.295 25.597 1.00 53.41 203 SER A N 1
ATOM 1557 C CA . SER A 1 203 ? 7.401 1.444 24.481 1.00 53.41 203 SER A CA 1
ATOM 1558 C C . SER A 1 203 ? 8.521 1.291 23.447 1.00 53.41 203 SER A C 1
ATOM 1560 O O . SER A 1 203 ? 8.886 0.167 23.131 1.00 53.41 203 SER A O 1
ATOM 1562 N N . MET A 1 204 ? 9.164 2.396 23.035 1.00 50.97 204 MET A N 1
ATOM 1563 C CA . MET A 1 204 ? 10.243 2.392 22.028 1.00 50.97 204 MET A CA 1
ATOM 1564 C C . MET A 1 204 ? 11.403 1.438 22.353 1.00 50.97 204 MET A C 1
ATOM 1566 O O . MET A 1 204 ? 11.910 0.769 21.458 1.00 50.97 204 MET A O 1
ATOM 1570 N N . ILE A 1 205 ? 11.799 1.332 23.625 1.00 56.56 205 ILE A N 1
ATOM 1571 C CA . ILE A 1 205 ? 12.904 0.455 24.058 1.00 56.56 205 ILE A CA 1
ATOM 1572 C C . ILE A 1 205 ? 12.500 -1.033 24.025 1.00 56.56 205 ILE A C 1
ATOM 1574 O O . ILE A 1 205 ? 13.340 -1.897 23.796 1.00 56.56 205 ILE A O 1
ATOM 1578 N N . ASN A 1 206 ? 11.208 -1.340 24.183 1.00 50.78 206 ASN A N 1
ATOM 1579 C CA . ASN A 1 206 ? 10.677 -2.708 24.175 1.00 50.78 206 ASN A CA 1
ATOM 1580 C C . ASN A 1 206 ? 10.155 -3.165 22.796 1.00 50.78 206 ASN A C 1
ATOM 1582 O O . ASN A 1 206 ? 9.761 -4.325 22.654 1.00 50.78 206 ASN A O 1
ATOM 1586 N N . SER A 1 207 ? 10.155 -2.283 21.788 1.00 49.97 207 SER A N 1
ATOM 1587 C CA . SER A 1 207 ? 9.709 -2.569 20.415 1.00 49.97 207 SER A CA 1
ATOM 1588 C C . SER A 1 207 ? 10.704 -3.387 19.583 1.00 49.97 207 SER A C 1
ATOM 1590 O O . SER A 1 207 ? 10.355 -3.803 18.481 1.00 49.97 207 SER A O 1
ATOM 1592 N N . PHE A 1 208 ? 11.910 -3.673 20.091 1.00 53.44 208 PHE A N 1
ATOM 1593 C CA . PHE A 1 208 ? 12.854 -4.626 19.481 1.00 53.44 208 PHE A CA 1
ATOM 1594 C C . PHE A 1 208 ? 12.432 -6.081 19.753 1.00 53.44 208 PHE A C 1
ATOM 1596 O O . PHE A 1 208 ? 13.156 -6.884 20.338 1.00 53.44 208 PHE A O 1
ATOM 1603 N N . ARG A 1 209 ? 11.199 -6.398 19.365 1.00 58.97 209 ARG A N 1
ATOM 1604 C CA . ARG A 1 209 ? 10.582 -7.725 19.407 1.00 58.97 209 ARG A CA 1
ATOM 1605 C C . ARG A 1 209 ? 10.652 -8.381 18.019 1.00 58.97 209 ARG A C 1
ATOM 1607 O O . ARG A 1 209 ? 11.006 -7.695 17.059 1.00 58.97 209 ARG A O 1
ATOM 1614 N N . PRO A 1 210 ? 10.431 -9.710 17.924 1.00 64.69 210 PRO A N 1
ATOM 1615 C CA . PRO A 1 210 ? 10.774 -10.473 16.729 1.00 64.69 210 PRO A CA 1
ATOM 1616 C C . PRO A 1 210 ? 10.069 -9.928 15.489 1.00 64.69 210 PRO A C 1
ATOM 1618 O O . PRO A 1 210 ? 8.952 -9.425 15.576 1.00 64.69 210 PRO A O 1
ATOM 1621 N N . LEU A 1 211 ? 10.750 -10.048 14.348 1.00 67.06 211 LEU A N 1
ATOM 1622 C CA . LEU A 1 211 ? 10.195 -9.794 13.020 1.00 67.06 211 LEU A CA 1
ATOM 1623 C C . LEU A 1 211 ? 8.799 -10.430 12.880 1.00 67.06 211 LEU A C 1
ATOM 1625 O O . LEU A 1 211 ? 8.559 -11.488 13.479 1.00 67.06 211 LEU A O 1
ATOM 1629 N N . PRO A 1 212 ? 7.904 -9.842 12.060 1.00 73.19 212 PRO A N 1
ATOM 1630 C CA . PRO A 1 212 ? 6.644 -10.494 11.734 1.00 73.19 212 PRO A CA 1
ATOM 1631 C C . PRO A 1 212 ? 6.917 -11.923 11.237 1.00 73.19 212 PRO A C 1
ATOM 1633 O O . PRO A 1 212 ? 7.939 -12.151 10.574 1.00 73.19 212 PRO A O 1
ATOM 1636 N N . PRO A 1 213 ? 6.040 -12.897 11.543 1.00 79.06 213 PRO A N 1
ATOM 1637 C CA . PRO A 1 213 ? 6.239 -14.280 11.132 1.00 79.06 213 PRO A CA 1
ATOM 1638 C C . PRO A 1 213 ? 6.548 -14.352 9.636 1.00 79.06 213 PRO A C 1
ATOM 1640 O O . PRO A 1 213 ? 5.753 -13.889 8.819 1.00 79.06 213 PRO A O 1
ATOM 1643 N N . ALA A 1 214 ? 7.691 -14.945 9.272 1.00 75.75 214 ALA A N 1
ATOM 1644 C CA . ALA A 1 214 ? 8.176 -14.948 7.890 1.00 75.75 214 ALA A CA 1
ATOM 1645 C C . ALA A 1 214 ? 7.118 -15.460 6.896 1.00 75.75 214 ALA A C 1
ATOM 1647 O O . ALA A 1 214 ? 6.993 -14.925 5.800 1.00 75.75 214 ALA A O 1
ATOM 1648 N N . GLY A 1 215 ? 6.296 -16.433 7.310 1.00 74.44 215 GLY A N 1
ATOM 1649 C CA . GLY A 1 215 ? 5.176 -16.929 6.511 1.00 74.44 215 GLY A CA 1
ATOM 1650 C C . GLY A 1 215 ? 4.124 -15.862 6.186 1.00 74.44 215 GLY A C 1
ATOM 1651 O O . GLY A 1 215 ? 3.709 -15.765 5.040 1.00 74.44 215 GLY A O 1
ATOM 1652 N N . GLN A 1 216 ? 3.727 -15.022 7.147 1.00 74.62 216 GLN A N 1
ATOM 1653 C CA . GLN A 1 216 ? 2.752 -13.948 6.900 1.00 74.62 216 GLN A CA 1
ATOM 1654 C C . GLN A 1 216 ? 3.330 -12.877 5.975 1.00 74.62 216 GLN A C 1
ATOM 1656 O O . GLN A 1 216 ? 2.667 -12.429 5.045 1.00 74.62 216 GLN A O 1
ATOM 1661 N N . THR A 1 217 ? 4.596 -12.523 6.186 1.00 75.62 217 THR A N 1
ATOM 1662 C CA . THR A 1 217 ? 5.299 -11.545 5.356 1.00 75.62 217 THR A CA 1
ATOM 1663 C C . THR A 1 217 ? 5.460 -12.026 3.917 1.00 75.62 217 THR A C 1
ATOM 1665 O O . THR 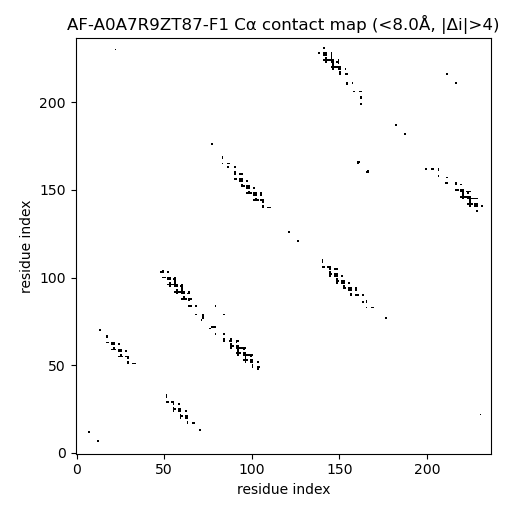A 1 217 ? 5.211 -11.262 2.993 1.00 75.62 217 THR A O 1
ATOM 1668 N N . LEU A 1 218 ? 5.811 -13.296 3.702 1.00 75.19 218 LEU A N 1
ATOM 1669 C CA . LEU A 1 218 ? 5.956 -13.858 2.356 1.00 75.19 218 LEU A CA 1
ATOM 1670 C C . LEU A 1 218 ? 4.615 -13.995 1.626 1.00 75.19 218 LEU A C 1
ATOM 1672 O O . LEU A 1 218 ? 4.562 -13.812 0.413 1.00 75.19 218 LEU A O 1
ATOM 1676 N N . LEU A 1 219 ? 3.526 -14.265 2.349 1.00 82.38 219 LEU A N 1
ATOM 1677 C CA . LEU A 1 219 ? 2.184 -14.341 1.766 1.00 82.38 219 LEU A CA 1
ATOM 1678 C C . LEU A 1 219 ? 1.632 -12.978 1.327 1.00 82.38 219 LEU A C 1
ATOM 1680 O O . LEU A 1 219 ? 0.736 -12.940 0.484 1.00 82.38 219 LEU A O 1
ATOM 1684 N N . ALA A 1 220 ? 2.182 -11.868 1.831 1.00 77.25 220 ALA A N 1
ATOM 1685 C CA . ALA A 1 220 ? 1.820 -10.532 1.360 1.00 77.25 220 ALA A CA 1
ATOM 1686 C C . ALA A 1 220 ? 2.247 -10.294 -0.100 1.00 77.25 220 ALA A C 1
ATOM 1688 O O . ALA A 1 220 ? 1.584 -9.548 -0.818 1.00 77.25 220 ALA A O 1
ATOM 1689 N N . PHE A 1 221 ? 3.315 -10.960 -0.561 1.00 90.56 221 PHE A N 1
ATOM 1690 C CA . PHE A 1 221 ? 3.847 -10.779 -1.911 1.00 90.56 221 PHE A CA 1
ATOM 1691 C C . PHE A 1 221 ? 2.830 -11.122 -3.015 1.00 90.56 221 PHE A C 1
ATOM 1693 O O . PHE A 1 221 ? 2.502 -10.230 -3.796 1.00 90.56 221 PHE A O 1
ATOM 1700 N N . PRO A 1 222 ? 2.291 -12.359 -3.118 1.00 83.50 222 PRO A N 1
ATOM 1701 C CA . PRO A 1 222 ? 1.404 -12.718 -4.225 1.00 83.50 222 PRO A CA 1
ATOM 1702 C C . PRO A 1 222 ? 0.109 -11.901 -4.236 1.00 83.50 222 PRO A C 1
ATOM 1704 O O . PRO A 1 222 ? -0.344 -11.497 -5.304 1.00 83.50 222 PRO A O 1
ATOM 1707 N N . GLY A 1 223 ? -0.467 -11.616 -3.062 1.00 84.25 223 GLY A N 1
ATOM 1708 C CA . GLY A 1 223 ? -1.686 -10.813 -2.964 1.00 84.25 223 GLY A CA 1
ATOM 1709 C C . GLY A 1 223 ? -1.481 -9.392 -3.486 1.00 84.25 223 GLY A C 1
ATOM 1710 O O . GLY A 1 223 ? -2.272 -8.911 -4.297 1.00 84.25 223 GLY A O 1
ATOM 1711 N N . MET A 1 224 ? -0.387 -8.744 -3.081 1.00 88.44 224 MET A N 1
ATOM 1712 C CA . MET A 1 224 ? -0.103 -7.372 -3.503 1.00 88.44 224 MET A CA 1
ATOM 1713 C C . MET A 1 224 ? 0.390 -7.284 -4.946 1.00 88.44 224 MET A C 1
ATOM 1715 O O . MET A 1 224 ? 0.028 -6.338 -5.638 1.00 88.44 224 MET A O 1
ATOM 1719 N N . ALA A 1 225 ? 1.128 -8.280 -5.441 1.00 85.75 225 ALA A N 1
ATOM 1720 C CA . ALA A 1 225 ? 1.490 -8.362 -6.854 1.00 85.75 225 ALA A CA 1
ATOM 1721 C C . ALA A 1 225 ? 0.242 -8.350 -7.756 1.00 85.75 225 ALA A C 1
ATOM 1723 O O . ALA A 1 225 ? 0.163 -7.562 -8.695 1.00 85.75 225 ALA A O 1
ATOM 1724 N N . VAL A 1 226 ? -0.766 -9.169 -7.432 1.00 89.81 226 VAL A N 1
ATOM 1725 C CA . VAL A 1 226 ? -2.034 -9.207 -8.179 1.00 89.81 226 VAL A CA 1
ATOM 1726 C C . VAL A 1 226 ? -2.820 -7.907 -8.020 1.00 89.81 226 VAL A C 1
ATOM 1728 O O . VAL A 1 226 ? -3.366 -7.413 -9.003 1.00 89.81 226 VAL A O 1
ATOM 1731 N N . ALA A 1 227 ? -2.868 -7.332 -6.815 1.00 85.81 227 ALA A N 1
ATOM 1732 C CA . ALA A 1 227 ? -3.586 -6.081 -6.574 1.00 85.81 227 ALA A CA 1
ATOM 1733 C C . ALA A 1 227 ? -3.014 -4.914 -7.395 1.00 85.81 227 ALA A C 1
ATOM 1735 O O . ALA A 1 227 ? -3.779 -4.183 -8.015 1.00 85.81 227 ALA A O 1
ATOM 1736 N N . PHE A 1 228 ? -1.686 -4.765 -7.445 1.00 88.12 228 PHE A N 1
ATOM 1737 C CA . PHE A 1 228 ? -1.039 -3.714 -8.235 1.00 88.12 228 PHE A CA 1
ATOM 1738 C C . PHE A 1 228 ? -1.147 -3.951 -9.741 1.00 88.12 228 PHE A C 1
ATOM 1740 O O . PHE A 1 228 ? -1.335 -2.988 -10.476 1.00 88.12 228 PHE A O 1
ATOM 1747 N N . LEU A 1 229 ? -1.103 -5.206 -10.203 1.00 89.75 229 LEU A N 1
ATOM 1748 C CA . LEU A 1 229 ? -1.423 -5.523 -11.597 1.00 89.75 229 LEU A CA 1
ATOM 1749 C C . LEU A 1 229 ? -2.858 -5.111 -11.937 1.00 89.75 229 LEU A C 1
ATOM 1751 O O . LEU A 1 229 ? -3.080 -4.386 -12.898 1.00 89.75 229 LEU A O 1
ATOM 1755 N N . ALA A 1 230 ? -3.834 -5.542 -11.138 1.00 87.62 230 ALA A N 1
ATOM 1756 C CA . ALA A 1 230 ? -5.231 -5.197 -11.374 1.00 87.62 230 ALA A CA 1
ATOM 1757 C C . ALA A 1 230 ? -5.442 -3.678 -11.376 1.00 87.62 230 ALA A C 1
ATOM 1759 O O . ALA A 1 230 ? -6.133 -3.166 -12.246 1.00 87.62 230 ALA A O 1
ATOM 1760 N N . PHE A 1 231 ? -4.816 -2.971 -10.437 1.00 86.38 231 PHE A N 1
ATOM 1761 C CA . PHE A 1 231 ? -4.859 -1.518 -10.345 1.00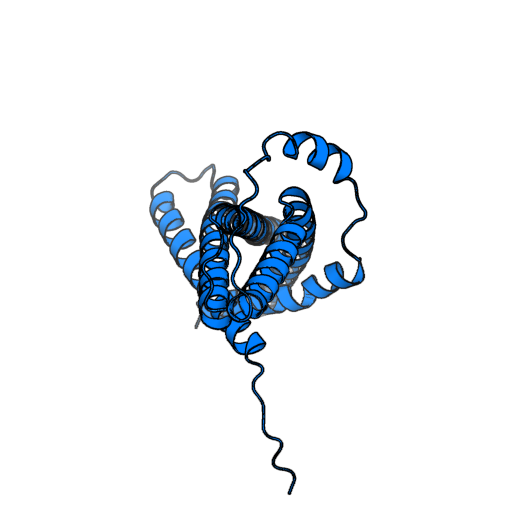 86.38 231 PHE A CA 1
ATOM 1762 C C . PHE A 1 231 ? -4.286 -0.832 -11.593 1.00 86.38 231 PHE A C 1
ATOM 1764 O O . PHE A 1 231 ? -4.950 0.000 -12.200 1.00 86.38 231 PHE A O 1
ATOM 1771 N N . GLU A 1 232 ? -3.075 -1.204 -12.004 1.00 84.12 232 GLU A N 1
ATOM 1772 C CA . GLU A 1 232 ? -2.376 -0.520 -13.089 1.00 84.12 232 GLU A CA 1
ATOM 1773 C C . GLU A 1 232 ? -3.005 -0.792 -14.460 1.00 84.12 232 GLU A C 1
ATOM 1775 O O . GLU A 1 232 ? -3.157 0.131 -15.252 1.00 84.12 232 GLU A O 1
ATOM 1780 N N . TYR A 1 233 ? -3.457 -2.024 -14.707 1.00 83.81 233 TYR A N 1
ATOM 1781 C CA . TYR A 1 233 ? -4.103 -2.391 -15.970 1.00 83.81 233 TYR A CA 1
ATOM 1782 C C . TYR A 1 233 ? -5.582 -1.997 -16.041 1.00 83.81 233 TYR A C 1
ATOM 1784 O O . TYR A 1 233 ? -6.103 -1.832 -17.140 1.00 83.81 233 TYR A O 1
ATOM 1792 N N . ALA A 1 234 ? -6.272 -1.823 -14.909 1.00 77.69 234 ALA A N 1
ATOM 1793 C CA . ALA A 1 234 ? -7.630 -1.275 -14.916 1.00 77.69 234 ALA A CA 1
ATOM 1794 C C . ALA A 1 234 ? -7.657 0.210 -15.304 1.00 77.69 234 ALA A C 1
ATOM 1796 O O . ALA A 1 234 ? -8.676 0.675 -15.799 1.00 77.69 234 ALA A O 1
ATOM 1797 N N . ARG A 1 235 ? -6.553 0.939 -15.102 1.00 71.06 235 ARG A N 1
ATOM 1798 C CA . ARG A 1 235 ? -6.437 2.357 -15.463 1.00 71.06 235 ARG A CA 1
ATOM 1799 C C . ARG A 1 235 ? -6.434 2.598 -16.977 1.00 71.06 235 ARG A C 1
ATOM 1801 O O . ARG A 1 235 ? -6.815 3.676 -17.422 1.00 71.06 235 ARG A O 1
ATOM 1808 N N . ASP A 1 236 ? -5.988 1.612 -17.751 1.00 62.19 236 ASP A N 1
ATOM 1809 C CA . ASP A 1 236 ? -5.832 1.723 -19.205 1.00 62.19 236 ASP A CA 1
ATOM 1810 C C . ASP A 1 236 ? -7.083 1.255 -19.992 1.00 62.19 236 ASP A C 1
ATOM 1812 O O . ASP A 1 236 ? -7.064 1.257 -21.226 1.00 62.19 236 ASP A O 1
ATOM 1816 N N . ILE A 1 237 ? -8.162 0.854 -19.299 1.00 52.31 237 ILE A N 1
ATOM 1817 C CA . ILE A 1 237 ? -9.463 0.430 -19.867 1.00 52.31 237 ILE A CA 1
ATOM 1818 C C . ILE A 1 237 ? -10.479 1.570 -19.768 1.00 52.31 237 ILE A C 1
ATOM 1820 O O . ILE A 1 237 ? -11.176 1.817 -20.780 1.00 52.31 237 ILE A O 1
#

Solvent-accessible surface area (backbone atoms only — not comparable to full-atom values): 12830 Å² total; per-residue (Å²): 135,84,80,76,76,80,73,75,52,68,65,56,56,52,51,50,54,46,51,54,51,25,53,50,45,22,50,56,45,34,49,56,54,49,66,62,47,79,78,57,83,80,87,59,56,65,74,50,50,34,47,41,33,24,53,14,17,28,54,14,14,32,50,39,29,54,52,52,51,49,52,50,25,68,74,70,72,48,84,78,52,71,67,58,52,52,43,42,25,52,36,32,13,52,21,28,16,46,24,40,22,43,21,48,51,44,34,51,52,50,52,56,51,51,53,53,53,47,58,60,45,56,76,72,47,95,73,93,63,66,69,72,54,52,52,56,50,49,55,52,39,41,27,49,16,22,13,53,12,27,30,51,18,50,52,48,34,52,53,41,34,62,72,64,38,46,67,62,51,49,54,52,48,53,52,51,52,52,49,48,64,57,36,78,77,52,89,76,92,83,85,84,80,92,81,89,88,76,56,69,74,63,42,63,73,63,62,85,56,82,75,74,59,66,68,62,38,59,56,30,20,65,58,27,12,53,50,42,41,54,54,61,59,58,72,80,109

Radius of gyration: 22.72 Å; Cα contacts (8 Å, |Δi|>4): 194; chains: 1; bounding box: 54×54×74 Å